Protein AF-A0A1X6NIS4-F1 (afdb_monomer)

Solvent-accessible surface area (backbone atoms only — not comparable to full-atom values): 14057 Å² total; per-residue (Å²): 137,87,88,89,80,83,95,81,82,90,72,89,71,76,87,76,77,76,83,89,78,85,85,88,77,82,76,45,87,85,40,44,58,63,51,47,65,69,75,52,63,37,86,81,45,101,53,32,68,59,46,51,51,47,64,49,39,43,56,6,55,68,43,28,63,59,52,26,44,54,54,31,59,72,38,47,90,74,34,86,60,59,64,76,65,35,20,59,36,26,44,66,33,37,28,56,26,30,24,39,45,33,36,18,63,50,60,39,10,49,57,39,16,62,58,33,48,79,78,35,91,46,69,68,59,10,46,40,55,3,16,38,56,16,14,46,52,27,26,58,71,26,49,61,30,43,53,47,15,52,45,28,43,64,42,68,89,56,52,71,67,60,46,49,51,50,47,28,62,71,30,35,58,78,85,77,51,66,83,88,48,58,72,69,60,33,53,51,50,41,47,51,43,22,74,73,57,35,67,62,46,68,62,52,17,53,54,39,17,51,50,29,32,51,53,53,49,49,54,52,50,53,52,51,56,48,54,50,50,52,52,51,53,53,48,54,52,51,55,52,50,54,51,52,58,69,72,61,65,78,80,90,70,136

Nearest PDB structures (foldseek):
  8b6h-assembly1_Dv  TM=4.924E-01  e=2.452E-03  Tetrahymena thermophila SB210
  8gym-assembly1_m2  TM=4.885E-01  e=4.688E-03  Tetrahymena thermophila SB210
  4c9g-assembly1_A  TM=4.571E-01  e=7.213E-01  Saccharomyces cerevisiae
  8djk-assembly1_A  TM=2.227E-01  e=8.302E+00  Cricetulus griseus

pLDDT: mean 80.2, std 18.99, range [23.72, 96.5]

Mean predicted aligned error: 11.11 Å

Structure (mmCIF, N/CA/C/O backbone):
data_AF-A0A1X6NIS4-F1
#
_entry.id   AF-A0A1X6NIS4-F1
#
loop_
_atom_site.group_PDB
_atom_site.id
_atom_site.type_symbol
_atom_site.label_atom_id
_atom_site.label_alt_id
_atom_site.label_comp_id
_atom_site.label_asym_id
_atom_site.label_entity_id
_atom_site.label_seq_id
_atom_site.pdbx_PDB_ins_code
_atom_site.Cartn_x
_atom_site.Cartn_y
_atom_site.Cartn_z
_atom_site.occupancy
_atom_site.B_iso_or_equiv
_atom_site.auth_seq_id
_atom_site.auth_comp_id
_atom_site.auth_asym_id
_atom_site.auth_atom_id
_atom_site.pdbx_PDB_model_num
ATOM 1 N N . MET A 1 1 ? -6.623 -47.028 -15.204 1.00 34.31 1 MET A N 1
ATOM 2 C CA . MET A 1 1 ? -5.451 -47.119 -14.308 1.00 34.31 1 MET A CA 1
ATOM 3 C C . MET A 1 1 ? -4.279 -46.431 -14.983 1.00 34.31 1 MET A C 1
ATOM 5 O O . MET A 1 1 ? -4.103 -46.629 -16.174 1.00 34.31 1 MET A O 1
ATOM 9 N N . SER A 1 2 ? -3.531 -45.651 -14.199 1.00 29.53 2 SER A N 1
ATOM 10 C CA . SER A 1 2 ? -2.206 -45.086 -14.501 1.00 29.53 2 SER A CA 1
ATOM 11 C C . SER A 1 2 ? -2.126 -43.901 -15.471 1.00 29.53 2 SER A C 1
ATOM 13 O O . SER A 1 2 ? -1.944 -44.067 -16.668 1.00 29.53 2 SER A O 1
ATOM 15 N N . CYS A 1 3 ? -2.125 -42.691 -14.903 1.00 23.72 3 CYS A N 1
ATOM 16 C CA . CYS A 1 3 ? -1.166 -41.655 -15.298 1.00 23.72 3 CYS A CA 1
ATOM 17 C C . CYS A 1 3 ? -0.893 -40.741 -14.088 1.00 23.72 3 CYS A C 1
ATOM 19 O O . CYS A 1 3 ? -1.469 -39.670 -13.930 1.00 23.72 3 CYS A O 1
ATOM 21 N N . LEU A 1 4 ? -0.070 -41.251 -13.169 1.00 29.77 4 LEU A N 1
ATOM 22 C CA . LEU A 1 4 ? 0.614 -40.482 -12.133 1.00 29.77 4 LEU A CA 1
ATOM 23 C C . LEU A 1 4 ? 1.995 -40.154 -12.700 1.00 29.77 4 LEU A C 1
ATOM 25 O O . LEU A 1 4 ? 2.840 -41.041 -12.786 1.00 29.77 4 LEU A O 1
ATOM 29 N N . ALA A 1 5 ? 2.218 -38.903 -13.098 1.00 27.56 5 ALA A N 1
ATOM 30 C CA . ALA A 1 5 ? 3.559 -38.393 -13.342 1.00 27.56 5 ALA A CA 1
ATOM 31 C C . ALA A 1 5 ? 3.630 -36.883 -13.076 1.00 27.56 5 ALA A C 1
ATOM 33 O O . ALA A 1 5 ? 3.057 -36.072 -13.794 1.00 27.56 5 ALA A O 1
ATOM 34 N N . SER A 1 6 ? 4.418 -36.560 -12.050 1.00 26.30 6 SER A N 1
ATOM 35 C CA . SER A 1 6 ? 5.250 -35.360 -11.936 1.00 26.30 6 SER A CA 1
ATOM 36 C C . SER A 1 6 ? 4.574 -34.011 -11.653 1.00 26.30 6 SER A C 1
ATOM 38 O O . SER A 1 6 ? 4.590 -33.085 -12.458 1.00 26.30 6 SER A O 1
ATOM 40 N N . VAL A 1 7 ? 4.090 -33.857 -10.418 1.00 29.98 7 VAL A N 1
ATOM 41 C CA . VAL A 1 7 ? 4.057 -32.554 -9.734 1.00 29.98 7 VAL A CA 1
ATOM 42 C C . VAL A 1 7 ? 5.361 -32.437 -8.947 1.00 29.98 7 VAL A C 1
ATOM 44 O O . VAL A 1 7 ? 5.457 -32.878 -7.805 1.00 29.98 7 VAL A O 1
ATOM 47 N N . SER A 1 8 ? 6.412 -31.922 -9.574 1.00 27.47 8 SER A N 1
ATOM 48 C CA . SER A 1 8 ? 7.665 -31.588 -8.892 1.00 27.47 8 SER A CA 1
ATOM 49 C C . SER A 1 8 ? 8.372 -30.471 -9.647 1.00 27.47 8 SER A C 1
ATOM 51 O O . SER A 1 8 ? 8.940 -30.703 -10.706 1.00 27.47 8 SER A O 1
ATOM 53 N N . SER A 1 9 ? 8.277 -29.264 -9.079 1.00 27.17 9 SER A N 1
ATOM 54 C CA . SER A 1 9 ? 9.130 -28.072 -9.256 1.00 27.17 9 SER A CA 1
ATOM 55 C C . S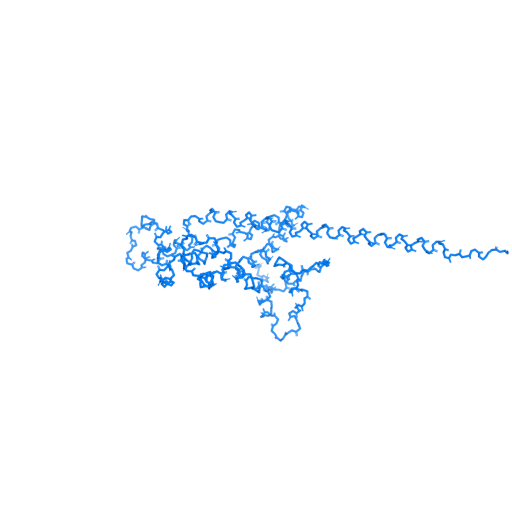ER A 1 9 ? 8.282 -26.800 -9.394 1.00 27.17 9 SER A C 1
ATOM 57 O O . SER A 1 9 ? 8.143 -26.207 -10.458 1.00 27.17 9 SER A O 1
ATOM 59 N N . LEU A 1 10 ? 7.678 -26.384 -8.278 1.00 30.06 10 LEU A N 1
ATOM 60 C CA . LEU A 1 10 ? 7.177 -25.023 -8.067 1.00 30.06 10 LEU A CA 1
ATOM 61 C C . LEU A 1 10 ? 8.205 -24.307 -7.183 1.00 30.06 10 LEU A C 1
ATOM 63 O O . LEU A 1 10 ? 8.001 -24.122 -5.987 1.00 30.06 10 LEU A O 1
ATOM 67 N N . ALA A 1 11 ? 9.355 -23.971 -7.768 1.00 27.97 11 ALA A N 1
ATOM 68 C CA . ALA A 1 11 ? 10.305 -23.040 -7.169 1.00 27.97 11 ALA A CA 1
ATOM 69 C C . ALA A 1 11 ? 9.981 -21.614 -7.664 1.00 27.97 11 ALA A C 1
ATOM 71 O O . ALA A 1 11 ? 9.827 -21.412 -8.872 1.00 27.97 11 ALA A O 1
ATOM 72 N N . PRO A 1 12 ? 9.871 -20.606 -6.781 1.00 32.97 12 PRO A N 1
ATOM 73 C CA . PRO A 1 12 ? 9.566 -19.229 -7.156 1.00 32.97 12 PRO A CA 1
ATOM 74 C C . PRO A 1 12 ? 10.845 -18.485 -7.574 1.00 32.97 12 PRO A C 1
ATOM 76 O O . PRO A 1 12 ? 11.197 -17.466 -6.997 1.00 32.97 12 PRO A O 1
ATOM 79 N N . THR A 1 13 ? 11.579 -18.988 -8.564 1.00 30.03 13 THR A N 1
ATOM 80 C CA . THR A 1 13 ? 12.835 -18.365 -9.032 1.00 30.03 13 THR A CA 1
ATOM 81 C C . THR A 1 13 ? 12.640 -17.420 -10.220 1.00 30.03 13 THR A C 1
ATOM 83 O O . THR A 1 13 ? 13.498 -16.586 -10.489 1.00 30.03 13 THR A O 1
ATOM 86 N N . HIS A 1 14 ? 11.480 -17.450 -10.884 1.00 31.75 14 HIS A N 1
ATOM 87 C CA . HIS A 1 14 ? 11.196 -16.588 -12.042 1.00 31.75 14 HIS A CA 1
ATOM 88 C C . HIS A 1 14 ? 10.510 -15.250 -11.715 1.00 31.75 14 HIS A C 1
ATOM 90 O O . HIS A 1 14 ? 10.341 -14.428 -12.608 1.00 31.75 14 HIS A O 1
ATOM 96 N N . PHE A 1 15 ? 10.153 -14.984 -10.453 1.00 36.34 15 PHE A N 1
ATOM 97 C CA . PHE A 1 15 ? 9.480 -13.736 -10.048 1.00 36.34 15 PHE A CA 1
ATOM 98 C C . PHE A 1 15 ? 10.413 -12.504 -10.047 1.00 36.34 15 PHE A C 1
ATOM 100 O O . PHE A 1 15 ? 9.962 -11.380 -9.863 1.00 36.34 15 PHE A O 1
ATOM 107 N N . LEU A 1 16 ? 11.726 -12.699 -10.212 1.00 38.94 16 LEU A N 1
ATOM 108 C CA . LEU A 1 16 ? 12.735 -11.719 -9.795 1.00 38.94 16 LEU A CA 1
ATOM 109 C C . LEU A 1 16 ? 13.760 -11.342 -10.872 1.00 38.94 16 LEU A C 1
ATOM 111 O O . LEU A 1 16 ? 14.708 -10.613 -10.585 1.00 38.94 16 LEU A O 1
ATOM 115 N N . SER A 1 17 ? 13.567 -11.811 -12.102 1.00 31.84 17 SER A N 1
ATOM 116 C CA . SER A 1 17 ? 14.410 -11.484 -13.251 1.00 31.84 17 SER A CA 1
ATOM 117 C C . SER A 1 17 ? 13.610 -10.596 -14.202 1.00 31.84 17 SER A C 1
ATOM 119 O O . SER A 1 17 ? 12.885 -11.104 -15.061 1.00 31.84 17 SER A O 1
ATOM 121 N N . ARG A 1 18 ? 13.734 -9.269 -14.069 1.00 42.06 18 ARG A N 1
ATOM 122 C CA . ARG A 1 18 ? 13.245 -8.341 -15.094 1.00 42.06 18 ARG A CA 1
ATOM 123 C C . ARG A 1 18 ? 14.282 -7.282 -15.453 1.00 42.06 18 ARG A C 1
ATOM 125 O O . ARG A 1 18 ? 14.983 -6.737 -14.610 1.00 42.06 18 ARG A O 1
ATOM 132 N N . THR A 1 19 ? 14.336 -7.066 -16.758 1.00 35.66 19 THR A N 1
ATOM 133 C CA . THR A 1 19 ? 15.207 -6.217 -17.569 1.00 35.66 19 THR A CA 1
ATOM 134 C C . THR A 1 19 ? 15.338 -4.779 -17.070 1.00 35.66 19 THR A C 1
ATOM 136 O O . THR A 1 19 ? 14.343 -4.116 -16.774 1.00 35.66 19 THR A O 1
ATOM 139 N N . SER A 1 20 ? 16.577 -4.295 -17.079 1.00 34.09 20 SER A N 1
ATOM 140 C CA . SER A 1 20 ? 17.013 -2.920 -16.836 1.00 34.09 20 SER A CA 1
ATOM 141 C C . SER A 1 20 ? 16.283 -1.899 -17.727 1.00 34.09 20 SER A C 1
ATOM 143 O O . SER A 1 20 ? 16.299 -2.009 -18.952 1.00 34.09 20 SER A O 1
ATOM 145 N N . ARG A 1 21 ? 15.656 -0.880 -17.114 1.00 42.12 21 ARG A N 1
ATOM 146 C CA . ARG A 1 21 ? 15.155 0.332 -17.800 1.00 42.12 21 ARG A CA 1
ATOM 147 C C . ARG A 1 21 ? 16.237 1.435 -17.773 1.00 42.12 21 ARG A C 1
ATOM 149 O O . ARG A 1 21 ? 16.901 1.553 -16.741 1.00 42.12 21 ARG A O 1
ATOM 156 N N . PRO A 1 22 ? 16.435 2.245 -18.836 1.00 33.62 22 PRO A N 1
ATOM 157 C CA . PRO A 1 22 ? 17.455 3.303 -18.841 1.00 33.62 22 PRO A CA 1
ATOM 158 C C . PRO A 1 22 ? 17.076 4.543 -18.004 1.00 33.62 22 PRO A C 1
ATOM 160 O O . PRO A 1 22 ? 15.903 4.785 -17.732 1.00 33.62 22 PRO A O 1
ATOM 163 N N . ALA A 1 23 ? 18.114 5.285 -17.587 1.00 44.94 23 ALA A N 1
ATOM 164 C CA . ALA A 1 23 ? 18.148 6.462 -16.695 1.00 44.94 23 ALA A CA 1
ATOM 165 C C . ALA A 1 23 ? 17.495 7.727 -17.324 1.00 44.94 23 ALA A C 1
ATOM 167 O O . ALA A 1 23 ? 17.169 7.691 -18.497 1.00 44.94 23 ALA A O 1
ATOM 168 N N . SER A 1 24 ? 17.252 8.882 -16.684 1.00 42.44 24 SER A N 1
ATOM 169 C CA . SER A 1 24 ? 17.976 9.602 -15.622 1.00 42.44 24 SER A CA 1
ATOM 170 C C . SER A 1 24 ? 17.163 10.821 -15.131 1.00 42.44 24 SER A C 1
ATOM 172 O O . SER A 1 24 ? 16.940 11.736 -15.912 1.00 42.44 24 SER A O 1
ATOM 174 N N . HIS A 1 25 ? 16.783 10.898 -13.848 1.00 34.19 25 HIS A N 1
ATOM 175 C CA . HIS A 1 25 ? 16.325 12.139 -13.188 1.00 34.19 25 HIS A CA 1
ATOM 176 C C . HIS A 1 25 ? 16.467 12.043 -11.654 1.00 34.19 25 HIS A C 1
ATOM 178 O O . HIS A 1 25 ? 16.537 10.928 -11.129 1.00 34.19 25 HIS A O 1
ATOM 184 N N . PRO A 1 26 ? 16.544 13.183 -10.929 1.00 32.34 26 PRO A N 1
ATOM 185 C CA . PRO A 1 26 ? 16.686 13.199 -9.473 1.00 32.34 26 PRO A CA 1
ATOM 186 C C . PRO A 1 26 ? 15.523 12.453 -8.800 1.00 32.34 26 PRO A C 1
ATOM 188 O O . PRO A 1 26 ? 14.406 12.465 -9.326 1.00 32.34 26 PRO A O 1
ATOM 191 N N . PRO A 1 27 ? 15.759 11.799 -7.649 1.00 36.53 27 PRO A N 1
ATOM 192 C CA . PRO A 1 27 ? 14.771 10.936 -7.022 1.00 36.53 27 PRO A CA 1
ATOM 193 C C . PRO A 1 27 ? 13.584 11.770 -6.538 1.00 36.53 27 PRO A C 1
ATOM 195 O O . PRO A 1 27 ? 13.605 12.368 -5.465 1.00 36.53 27 PRO A O 1
ATOM 198 N N . THR A 1 28 ? 12.510 11.791 -7.320 1.00 39.88 28 THR A N 1
ATOM 199 C CA . THR A 1 28 ? 11.184 12.018 -6.751 1.00 39.88 28 THR A CA 1
ATOM 200 C C . THR A 1 28 ? 10.848 10.821 -5.859 1.00 39.88 28 THR A C 1
ATOM 202 O O . THR A 1 28 ? 11.359 9.718 -6.063 1.00 39.88 28 THR A O 1
ATOM 205 N N . LEU A 1 29 ? 9.959 10.998 -4.881 1.00 49.00 29 LEU A N 1
ATOM 206 C CA . LEU A 1 29 ? 9.423 9.885 -4.083 1.00 49.00 29 LEU A CA 1
ATOM 207 C C . LEU A 1 29 ? 8.849 8.746 -4.961 1.00 49.00 29 LEU A C 1
ATOM 209 O O . LEU A 1 29 ? 8.887 7.588 -4.554 1.00 49.00 29 LEU A O 1
ATOM 213 N N . LEU A 1 30 ? 8.413 9.055 -6.193 1.00 51.25 30 LEU A N 1
ATOM 214 C CA . LEU A 1 30 ? 8.009 8.086 -7.222 1.00 51.25 30 LEU A CA 1
ATOM 215 C C . LEU A 1 30 ? 9.183 7.296 -7.846 1.00 51.25 30 LEU A C 1
ATOM 217 O O . LEU A 1 30 ? 8.998 6.154 -8.248 1.00 51.25 30 LEU A O 1
ATOM 221 N N . GLY A 1 31 ? 10.389 7.867 -7.923 1.00 57.47 31 GLY A N 1
ATOM 222 C CA . GLY A 1 31 ? 11.593 7.223 -8.471 1.00 57.47 31 GLY A CA 1
ATOM 223 C C . GLY A 1 31 ? 12.393 6.405 -7.452 1.00 57.47 31 GLY A C 1
ATOM 224 O O . GLY A 1 31 ? 13.368 5.747 -7.810 1.00 57.47 31 GLY A O 1
ATOM 225 N N . LEU A 1 32 ? 11.985 6.419 -6.181 1.00 65.25 32 LEU A N 1
ATOM 226 C CA . LEU A 1 32 ? 12.698 5.764 -5.086 1.00 65.25 32 LEU A CA 1
ATOM 227 C C . LEU A 1 32 ? 12.858 4.253 -5.305 1.00 65.25 32 LEU A C 1
ATOM 229 O O . LEU A 1 32 ? 13.908 3.697 -4.997 1.00 65.25 32 LEU A O 1
ATOM 233 N N . ARG A 1 33 ? 11.853 3.588 -5.889 1.00 67.56 33 ARG A N 1
ATOM 234 C CA . ARG A 1 33 ? 11.951 2.162 -6.229 1.00 67.56 33 ARG A CA 1
ATOM 235 C C . ARG A 1 33 ? 12.990 1.903 -7.320 1.00 67.56 33 ARG A C 1
ATOM 237 O O . ARG A 1 33 ? 13.776 0.977 -7.183 1.00 67.56 33 ARG A O 1
ATOM 244 N N . VAL A 1 34 ? 13.025 2.743 -8.353 1.00 66.12 34 VAL A N 1
ATOM 245 C CA . VAL A 1 34 ? 13.985 2.627 -9.463 1.00 66.12 34 VAL A CA 1
ATOM 246 C C . VAL A 1 34 ? 15.417 2.804 -8.960 1.00 66.12 34 VAL A C 1
ATOM 248 O O . VAL A 1 34 ? 16.310 2.071 -9.372 1.00 66.12 34 VAL A O 1
ATOM 251 N N . VAL A 1 35 ? 15.632 3.737 -8.029 1.00 71.88 35 VAL A N 1
ATOM 252 C CA . VAL A 1 35 ? 16.936 3.925 -7.380 1.00 71.88 35 VAL A CA 1
ATOM 253 C C . VAL A 1 35 ? 17.305 2.714 -6.523 1.00 71.88 35 VAL A C 1
ATOM 255 O O . VAL A 1 35 ? 18.416 2.209 -6.642 1.00 71.88 35 VAL A O 1
ATOM 258 N N . LEU A 1 36 ? 16.379 2.206 -5.702 1.00 75.12 36 LEU A N 1
ATOM 259 C CA . LEU A 1 36 ? 16.635 1.024 -4.872 1.00 75.12 36 LEU A CA 1
ATOM 260 C C . LEU A 1 36 ? 16.945 -0.222 -5.713 1.00 75.12 36 LEU A C 1
ATOM 262 O O . LEU A 1 36 ? 17.862 -0.955 -5.368 1.00 75.12 36 LEU A O 1
ATOM 266 N N . ASP A 1 37 ? 16.236 -0.438 -6.821 1.00 70.19 37 ASP A N 1
ATOM 267 C CA . ASP A 1 37 ? 16.466 -1.584 -7.713 1.00 70.19 37 ASP A CA 1
ATOM 268 C C . ASP A 1 37 ? 17.784 -1.492 -8.485 1.00 70.19 37 ASP A C 1
ATOM 270 O O . ASP A 1 37 ? 18.352 -2.514 -8.869 1.00 70.19 37 ASP A O 1
ATOM 274 N N . ARG A 1 38 ? 18.278 -0.273 -8.708 1.00 71.88 38 ARG A N 1
ATOM 275 C CA . ARG A 1 38 ? 19.564 -0.036 -9.360 1.00 71.88 38 ARG A CA 1
ATOM 276 C C . ARG A 1 38 ? 20.735 -0.247 -8.407 1.00 71.88 38 ARG A C 1
ATOM 278 O O . ARG A 1 38 ? 21.705 -0.889 -8.786 1.00 71.88 38 ARG A O 1
ATOM 285 N N . GLU A 1 39 ? 20.658 0.338 -7.217 1.00 82.81 39 GLU A N 1
ATOM 286 C CA . GLU A 1 39 ? 21.799 0.431 -6.299 1.00 82.81 39 GLU A CA 1
ATOM 287 C C . GLU A 1 39 ? 21.889 -0.768 -5.344 1.00 82.81 39 GLU A C 1
ATOM 289 O O . GLU A 1 39 ? 22.955 -1.059 -4.806 1.00 82.81 39 GLU A O 1
ATOM 294 N N . VAL A 1 40 ? 20.781 -1.481 -5.111 1.00 81.81 40 VAL A N 1
ATOM 295 C CA . VAL A 1 40 ? 20.753 -2.641 -4.216 1.00 81.81 40 VAL A CA 1
ATOM 296 C C . VAL A 1 40 ? 20.685 -3.917 -5.040 1.00 81.81 40 VAL A C 1
ATOM 298 O O . VAL A 1 40 ? 19.650 -4.243 -5.613 1.00 81.81 40 VAL A O 1
ATOM 301 N N . HIS A 1 41 ? 21.774 -4.684 -5.042 1.00 84.75 41 HIS A N 1
ATOM 302 C CA . HIS A 1 41 ? 21.841 -6.007 -5.661 1.00 84.75 41 HIS A CA 1
ATOM 303 C C . HIS A 1 41 ? 21.683 -7.096 -4.591 1.00 84.75 41 HIS A C 1
ATOM 305 O O . HIS A 1 41 ? 22.655 -7.418 -3.906 1.00 84.75 41 HIS A O 1
ATOM 311 N N . PRO A 1 42 ? 20.486 -7.696 -4.417 1.00 84.38 42 PRO A N 1
ATOM 312 C CA . PRO A 1 42 ? 20.228 -8.599 -3.296 1.00 84.38 42 PRO A CA 1
ATOM 313 C C . PRO A 1 42 ? 21.143 -9.825 -3.278 1.00 84.38 42 PRO A C 1
ATOM 315 O O . PRO A 1 42 ? 21.513 -10.288 -2.204 1.00 84.38 42 PRO A O 1
ATOM 318 N N . GLU A 1 43 ? 21.554 -10.298 -4.457 1.00 87.06 43 GLU A N 1
ATOM 319 C CA . GLU A 1 43 ? 22.426 -11.467 -4.640 1.00 87.06 43 GLU A CA 1
ATOM 320 C C . GLU A 1 43 ? 23.833 -11.295 -4.056 1.00 87.06 43 GLU A C 1
ATOM 322 O O . GLU A 1 43 ? 24.545 -12.273 -3.858 1.00 87.06 43 GLU A O 1
ATOM 327 N N . GLN A 1 44 ? 24.246 -10.062 -3.756 1.00 89.81 44 GLN A N 1
ATOM 328 C CA . GLN A 1 44 ? 25.557 -9.781 -3.167 1.00 89.81 44 GLN A CA 1
ATOM 329 C C . GLN A 1 44 ? 25.562 -9.915 -1.635 1.00 89.81 44 GLN A C 1
ATOM 331 O O . GLN A 1 44 ? 26.615 -9.805 -1.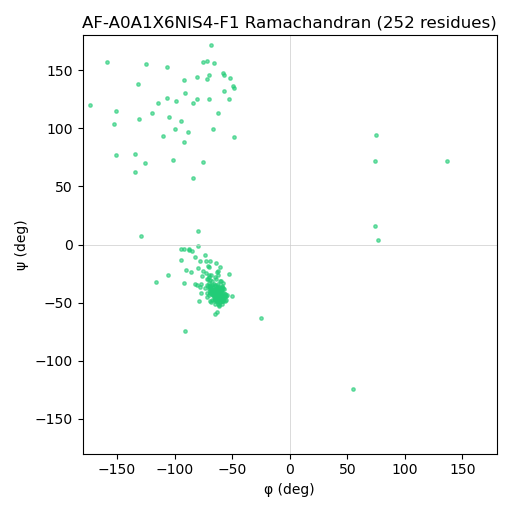008 1.00 89.81 44 GLN A O 1
ATOM 336 N N . TYR A 1 45 ? 24.404 -10.151 -1.010 1.00 89.88 45 TYR A N 1
ATOM 337 C CA . TYR A 1 45 ? 24.261 -10.227 0.443 1.00 89.88 45 TYR A CA 1
ATOM 338 C C . TYR A 1 45 ? 24.057 -11.666 0.924 1.00 89.88 45 TYR A C 1
ATOM 340 O O . TYR A 1 45 ? 23.435 -12.483 0.256 1.00 89.88 45 TYR A O 1
ATOM 348 N N . ALA A 1 46 ? 24.469 -11.952 2.164 1.00 90.88 46 ALA A N 1
ATOM 349 C CA . ALA A 1 46 ? 24.316 -13.274 2.787 1.00 90.88 46 ALA A CA 1
ATOM 350 C C . ALA A 1 46 ? 22.853 -13.750 2.932 1.00 90.88 46 ALA A C 1
ATOM 352 O O . ALA A 1 46 ? 22.602 -14.934 3.137 1.00 90.88 46 ALA A O 1
ATOM 353 N N . ARG A 1 47 ? 21.882 -12.829 2.879 1.00 91.25 47 ARG A N 1
ATOM 354 C CA . ARG A 1 47 ? 20.440 -13.120 2.949 1.00 91.25 47 ARG A CA 1
ATOM 355 C C . ARG A 1 47 ? 19.689 -12.330 1.868 1.00 91.25 47 ARG A C 1
ATOM 357 O O . ARG A 1 47 ? 19.078 -11.308 2.198 1.00 91.25 47 ARG A O 1
ATOM 364 N N . PRO A 1 48 ? 19.723 -12.776 0.599 1.00 88.50 48 PRO A N 1
ATOM 365 C CA . PRO A 1 48 ? 19.145 -12.039 -0.528 1.00 88.50 48 PRO A CA 1
ATOM 366 C C . PRO A 1 48 ? 17.640 -11.799 -0.358 1.00 88.50 48 PRO A C 1
ATOM 368 O O . PRO A 1 48 ? 17.157 -10.692 -0.597 1.00 88.50 48 PRO A O 1
ATOM 371 N N . ASP A 1 49 ? 16.898 -12.784 0.153 1.00 88.56 49 ASP A N 1
ATOM 372 C CA . ASP A 1 49 ? 15.446 -12.677 0.360 1.00 88.56 49 ASP A CA 1
ATOM 373 C C . ASP A 1 49 ? 15.063 -11.575 1.350 1.00 88.56 49 ASP A C 1
ATOM 375 O O . ASP A 1 49 ? 14.090 -10.847 1.150 1.00 88.56 49 ASP A O 1
ATOM 379 N N . PHE A 1 50 ? 15.860 -11.400 2.405 1.00 89.19 50 PHE A N 1
ATOM 380 C CA . PHE A 1 50 ? 15.625 -10.346 3.385 1.00 89.19 50 PHE A CA 1
ATOM 381 C C . PHE A 1 50 ? 15.851 -8.958 2.774 1.00 89.19 50 PHE A C 1
ATOM 383 O O . PHE A 1 50 ? 15.066 -8.042 3.009 1.00 89.19 50 PHE A O 1
ATOM 390 N N . VAL A 1 51 ? 16.876 -8.807 1.930 1.00 87.25 51 VAL A N 1
ATOM 391 C CA . VAL A 1 51 ? 17.142 -7.555 1.204 1.00 87.25 51 VAL A CA 1
ATOM 392 C C . VAL A 1 51 ? 16.025 -7.255 0.198 1.00 87.25 51 VAL A C 1
ATOM 394 O O . VAL A 1 51 ? 15.561 -6.117 0.105 1.00 87.25 51 VAL A O 1
ATOM 397 N N . ARG A 1 52 ? 15.510 -8.273 -0.503 1.00 84.31 52 ARG A N 1
ATOM 398 C CA . ARG A 1 52 ? 14.339 -8.146 -1.392 1.00 84.31 52 ARG A CA 1
ATOM 399 C C . ARG A 1 52 ? 13.089 -7.711 -0.626 1.00 84.31 52 ARG A C 1
ATOM 401 O O . ARG A 1 52 ? 12.365 -6.826 -1.076 1.00 84.31 52 ARG A O 1
ATOM 408 N N . PHE A 1 53 ? 12.860 -8.274 0.558 1.00 87.50 53 PHE A N 1
ATOM 409 C CA . PHE A 1 53 ? 11.770 -7.846 1.430 1.00 87.50 53 PHE A CA 1
ATOM 410 C C . PHE A 1 53 ? 11.928 -6.383 1.872 1.00 87.50 53 PHE A C 1
ATOM 412 O O . PHE A 1 53 ? 10.988 -5.599 1.750 1.00 87.50 53 PHE A O 1
ATOM 419 N N . LEU A 1 54 ? 13.121 -5.984 2.325 1.00 89.69 54 LEU A N 1
ATOM 420 C CA . LEU A 1 54 ? 13.387 -4.609 2.752 1.00 89.69 54 LEU A CA 1
ATOM 421 C C . LEU A 1 54 ? 13.211 -3.599 1.612 1.00 89.69 54 LEU A C 1
ATOM 423 O O . LEU A 1 54 ? 12.543 -2.586 1.796 1.00 89.69 54 LEU A O 1
ATOM 427 N N . THR A 1 55 ? 13.749 -3.883 0.426 1.00 85.75 55 THR A N 1
ATOM 428 C CA . THR A 1 55 ? 13.602 -3.012 -0.756 1.00 85.75 55 THR A CA 1
ATOM 429 C C . THR A 1 55 ? 12.154 -2.910 -1.238 1.00 85.75 55 THR A C 1
ATOM 431 O O . THR A 1 55 ? 11.771 -1.895 -1.819 1.00 85.75 55 THR A O 1
ATOM 434 N N . MET A 1 56 ? 11.334 -3.936 -0.996 1.00 85.69 56 MET A N 1
ATOM 435 C CA . MET A 1 56 ? 9.901 -3.924 -1.293 1.00 85.69 56 MET A CA 1
ATOM 436 C C . MET A 1 56 ? 9.116 -3.022 -0.328 1.00 85.69 56 MET A C 1
ATOM 438 O O . MET A 1 56 ? 8.249 -2.273 -0.773 1.00 85.69 56 MET A O 1
ATOM 442 N N . VAL A 1 57 ? 9.420 -3.043 0.974 1.00 90.25 57 VAL A N 1
ATOM 443 C CA . VAL A 1 57 ? 8.699 -2.221 1.970 1.00 90.25 57 VAL A CA 1
ATOM 444 C C . VAL A 1 57 ? 9.250 -0.797 2.104 1.00 90.25 57 VAL A C 1
ATOM 446 O O . VAL A 1 57 ? 8.520 0.105 2.523 1.00 90.25 57 VAL A O 1
ATOM 449 N N . ALA A 1 58 ? 10.516 -0.573 1.739 1.00 89.69 58 ALA A N 1
ATOM 450 C CA . ALA A 1 58 ? 11.224 0.692 1.930 1.00 89.69 58 ALA A CA 1
ATOM 451 C C . ALA A 1 58 ? 10.513 1.919 1.329 1.00 89.69 58 ALA A C 1
ATOM 453 O O . ALA A 1 58 ? 10.422 2.922 2.042 1.00 89.69 58 ALA A O 1
ATOM 454 N N . PRO A 1 59 ? 9.949 1.878 0.102 1.00 86.56 59 PRO A N 1
ATOM 455 C CA . PRO A 1 59 ? 9.213 3.020 -0.434 1.00 86.56 59 PRO A CA 1
ATOM 456 C C . PRO A 1 59 ? 8.065 3.470 0.476 1.00 86.56 59 PRO A C 1
ATOM 458 O O . PRO A 1 59 ? 7.946 4.656 0.775 1.00 86.56 59 PRO A O 1
ATOM 461 N N . GLY A 1 60 ? 7.271 2.528 0.996 1.00 89.19 60 GLY A N 1
ATOM 462 C CA . GLY A 1 60 ? 6.168 2.837 1.908 1.00 89.19 60 GLY A CA 1
ATOM 463 C C . GLY A 1 60 ? 6.646 3.389 3.253 1.00 89.19 60 GLY A C 1
ATOM 464 O O . GLY A 1 60 ? 6.095 4.363 3.767 1.00 89.19 60 GLY A O 1
ATOM 465 N N . VAL A 1 61 ? 7.722 2.825 3.809 1.00 92.25 61 VAL A N 1
ATOM 466 C CA . VAL A 1 61 ? 8.322 3.326 5.057 1.00 92.25 61 VAL A CA 1
ATOM 467 C C . VAL A 1 61 ? 8.803 4.770 4.894 1.00 92.25 61 VAL A C 1
ATOM 469 O O . VAL A 1 61 ? 8.500 5.612 5.738 1.00 92.25 61 VAL A O 1
ATOM 472 N N . LEU A 1 62 ? 9.488 5.082 3.792 1.00 90.75 62 LEU A N 1
ATOM 473 C CA . LEU A 1 62 ? 10.027 6.418 3.520 1.00 90.75 62 LEU A CA 1
ATOM 474 C C . LEU A 1 62 ? 8.939 7.452 3.193 1.00 90.75 62 LEU A C 1
ATOM 476 O O . LEU A 1 62 ? 9.086 8.624 3.531 1.00 90.75 62 LEU A O 1
ATOM 480 N N . MET A 1 63 ? 7.820 7.027 2.605 1.00 89.81 63 MET A N 1
ATOM 481 C CA . MET A 1 63 ? 6.661 7.889 2.338 1.00 89.81 63 MET A CA 1
ATOM 482 C C . MET A 1 63 ? 5.833 8.190 3.597 1.00 89.81 63 MET A C 1
ATOM 484 O O . MET A 1 63 ? 5.147 9.214 3.665 1.00 89.81 63 MET A O 1
ATOM 488 N N . THR A 1 64 ? 5.924 7.347 4.631 1.00 94.00 64 THR A N 1
ATOM 489 C CA . THR A 1 64 ? 5.086 7.444 5.838 1.00 94.00 64 THR A CA 1
ATOM 490 C C . THR A 1 64 ? 5.176 8.792 6.567 1.00 94.00 64 THR A C 1
ATOM 492 O O . THR A 1 64 ? 4.119 9.320 6.932 1.00 94.00 64 THR A O 1
ATOM 495 N N . PRO A 1 65 ? 6.358 9.402 6.788 1.00 93.06 65 PRO A N 1
ATOM 496 C CA . PRO A 1 65 ? 6.452 10.713 7.431 1.00 93.06 65 PRO A CA 1
ATOM 497 C C . PRO A 1 65 ? 5.829 11.830 6.588 1.00 93.06 65 PRO A C 1
ATOM 499 O O . PRO A 1 65 ? 5.108 12.670 7.124 1.00 93.06 65 PRO A O 1
ATOM 502 N N . VAL A 1 66 ? 6.046 11.806 5.270 1.00 91.62 66 VAL A N 1
ATOM 503 C CA . VAL A 1 66 ? 5.487 12.795 4.333 1.00 91.62 66 VAL A CA 1
ATOM 504 C C . VAL A 1 66 ? 3.965 12.725 4.363 1.00 91.62 66 VAL A C 1
ATOM 506 O O . VAL A 1 66 ? 3.287 13.716 4.629 1.00 91.62 66 VAL A O 1
ATOM 509 N N . SER A 1 67 ? 3.433 11.519 4.201 1.00 90.81 67 SER A N 1
ATOM 510 C CA . SER A 1 67 ? 2.004 11.242 4.278 1.00 90.81 67 SER A CA 1
ATOM 511 C C . SER A 1 67 ? 1.399 11.631 5.631 1.00 90.81 67 SER A C 1
ATOM 513 O O . SER A 1 67 ? 0.316 12.210 5.701 1.00 90.81 67 SER A O 1
ATOM 515 N N . SER A 1 68 ? 2.129 11.395 6.723 1.00 92.06 68 SER A N 1
ATOM 516 C CA . SER A 1 68 ? 1.715 11.777 8.076 1.00 92.06 68 SER A CA 1
ATOM 517 C C . SER A 1 68 ? 1.567 13.285 8.256 1.00 92.06 68 SER A C 1
ATOM 519 O O . SER A 1 68 ? 0.617 13.732 8.898 1.00 92.06 68 SER A O 1
ATOM 521 N N . ILE A 1 69 ? 2.489 14.071 7.697 1.00 93.69 69 ILE A N 1
ATOM 522 C CA . ILE A 1 69 ? 2.421 15.535 7.742 1.00 93.69 69 ILE A CA 1
ATOM 523 C C . ILE A 1 69 ? 1.238 16.029 6.908 1.00 93.69 69 ILE A C 1
ATOM 525 O O . ILE A 1 69 ? 0.439 16.818 7.407 1.00 93.69 69 ILE A O 1
ATOM 529 N N . LEU A 1 70 ? 1.078 15.524 5.681 1.00 92.00 70 LEU A N 1
ATOM 530 C CA . LEU A 1 70 ? -0.016 15.924 4.790 1.00 92.00 70 LEU A CA 1
ATOM 531 C C . LEU A 1 70 ? -1.394 15.626 5.397 1.00 92.00 70 LEU A C 1
ATOM 533 O O . LEU A 1 70 ? -2.279 16.481 5.389 1.00 92.00 70 LEU A O 1
ATOM 537 N N . GLU A 1 71 ? -1.570 14.441 5.983 1.00 90.12 71 GLU A N 1
ATOM 538 C CA . GLU A 1 71 ? -2.832 14.057 6.620 1.00 90.12 71 GLU A CA 1
ATOM 539 C C . GLU A 1 71 ? -3.110 14.897 7.878 1.00 90.12 71 GLU A C 1
ATOM 541 O O . GLU A 1 71 ? -4.251 15.290 8.125 1.00 90.12 71 GLU A O 1
ATOM 546 N N . ALA A 1 72 ? -2.072 15.243 8.645 1.00 92.31 72 ALA A N 1
ATOM 547 C CA . ALA A 1 72 ? -2.196 16.134 9.795 1.00 92.31 72 ALA A CA 1
ATOM 548 C C . ALA A 1 72 ? -2.577 17.568 9.395 1.00 92.31 72 ALA A C 1
ATOM 550 O O . ALA A 1 72 ? -3.434 18.165 10.050 1.00 92.31 72 ALA A O 1
ATOM 551 N N . CYS A 1 73 ? -2.001 18.098 8.311 1.00 91.88 73 CYS A N 1
ATOM 552 C CA . CYS A 1 73 ? -2.393 19.389 7.746 1.00 91.88 73 CYS A CA 1
ATOM 553 C C . CYS A 1 73 ? -3.867 19.384 7.319 1.00 91.88 73 CYS A C 1
ATOM 555 O O . CYS A 1 73 ? -4.603 20.308 7.659 1.00 91.88 73 CYS A O 1
ATOM 557 N N . ASN A 1 74 ? -4.323 18.319 6.649 1.00 90.69 74 ASN A N 1
ATOM 558 C CA . ASN A 1 74 ? -5.719 18.190 6.221 1.00 90.69 74 ASN A CA 1
ATOM 559 C C . ASN A 1 74 ? -6.694 18.088 7.409 1.00 90.69 74 ASN A C 1
ATOM 561 O O . ASN A 1 74 ? -7.778 18.658 7.380 1.00 90.69 74 ASN A O 1
ATOM 565 N N . ALA A 1 75 ? -6.284 17.438 8.502 1.00 90.50 75 ALA A N 1
ATOM 566 C CA . ALA A 1 75 ? -7.045 17.403 9.755 1.00 90.50 75 ALA A CA 1
ATOM 567 C C . ALA A 1 75 ? -6.888 18.681 10.608 1.00 90.50 75 ALA A C 1
ATOM 569 O O . ALA A 1 75 ? -7.297 18.698 11.772 1.00 90.50 75 ALA A O 1
ATOM 570 N N . GLY A 1 76 ? -6.304 19.740 10.026 1.00 87.56 76 GLY A N 1
ATOM 571 C CA . GLY A 1 76 ? -6.187 21.122 10.502 1.00 87.56 76 GLY A CA 1
ATOM 572 C C . GLY A 1 76 ? -7.266 21.533 11.495 1.00 87.56 76 GLY A C 1
ATOM 573 O O . GLY A 1 76 ? -7.000 21.809 12.665 1.00 87.56 76 GLY A O 1
ATOM 574 N N . HIS A 1 77 ? -8.484 21.512 10.972 1.00 88.00 77 HIS A N 1
ATOM 575 C CA . HIS A 1 77 ? -9.696 22.038 11.579 1.00 88.00 77 HIS A CA 1
ATOM 576 C C . HIS A 1 77 ? -10.329 21.116 12.631 1.00 88.00 77 HIS A C 1
ATOM 578 O O . HIS A 1 77 ? -11.138 21.576 13.429 1.00 88.00 77 HIS A O 1
ATOM 584 N N . ALA A 1 78 ? -10.017 19.817 12.615 1.00 87.88 78 ALA A N 1
ATOM 585 C CA . ALA A 1 78 ? -10.715 18.826 13.434 1.00 87.88 78 ALA A CA 1
ATOM 586 C C . ALA A 1 78 ? -9.907 18.334 14.638 1.00 87.88 78 ALA A C 1
ATOM 588 O O . ALA A 1 78 ? -10.486 17.917 15.638 1.00 87.88 78 ALA A O 1
ATOM 589 N N . ASN A 1 79 ? -8.578 18.386 14.561 1.00 90.12 79 ASN A N 1
ATOM 590 C CA . ASN A 1 79 ? -7.697 18.110 15.688 1.00 90.12 79 ASN A CA 1
ATOM 591 C C . ASN A 1 79 ? -6.857 19.368 15.961 1.00 90.12 79 ASN A C 1
ATOM 593 O O . ASN A 1 79 ? -6.021 19.688 15.131 1.00 90.12 79 ASN A O 1
ATOM 597 N N . PRO A 1 80 ? -7.017 20.078 17.091 1.00 90.00 80 PRO A N 1
ATOM 598 C CA . PRO A 1 80 ? -6.264 21.303 17.366 1.00 90.00 80 PRO A CA 1
ATOM 599 C C . PRO A 1 80 ? -4.825 21.068 17.872 1.00 90.00 80 PRO A C 1
ATOM 601 O O . PRO A 1 80 ? -4.106 22.035 18.108 1.00 90.00 80 PRO A O 1
ATOM 604 N N . GLU A 1 81 ? -4.365 19.819 18.047 1.00 92.62 81 GLU A N 1
ATOM 605 C CA . GLU A 1 81 ? -2.997 19.526 18.507 1.00 92.62 81 GLU A CA 1
ATOM 606 C C . GLU A 1 81 ? -1.935 20.155 17.585 1.00 92.62 81 GLU A C 1
ATOM 608 O O . GLU A 1 81 ? -2.120 20.165 16.368 1.00 92.62 81 GLU A O 1
ATOM 613 N N . PRO A 1 82 ? -0.775 20.605 18.098 1.00 94.69 82 PRO A N 1
ATOM 614 C CA . PRO A 1 82 ? 0.307 21.125 17.259 1.00 94.69 82 PRO A CA 1
ATOM 615 C C . PRO A 1 82 ? 0.689 20.160 16.128 1.00 94.69 82 PRO A C 1
ATOM 617 O O . PRO A 1 82 ? 0.706 18.944 16.339 1.00 94.69 82 PRO A O 1
ATOM 620 N N . LEU A 1 83 ? 1.035 20.690 14.946 1.00 93.69 83 LEU A N 1
ATOM 621 C CA . LEU A 1 83 ? 1.263 19.901 13.724 1.00 93.69 83 LEU A CA 1
ATOM 622 C C . LEU A 1 83 ? 2.220 18.723 13.941 1.00 93.69 83 LEU A C 1
ATOM 624 O O . LEU A 1 83 ? 1.924 17.613 13.513 1.00 93.69 83 LEU A O 1
ATOM 628 N N . LEU A 1 84 ? 3.330 18.945 14.650 1.00 92.75 84 LEU A N 1
ATOM 629 C CA . LEU A 1 84 ? 4.319 17.899 14.911 1.00 92.75 84 LEU A CA 1
ATOM 630 C C . LEU A 1 84 ? 3.744 16.749 15.750 1.00 92.75 84 LEU A C 1
ATOM 632 O O . LEU A 1 84 ? 3.982 15.582 15.463 1.00 92.75 84 LEU A O 1
ATOM 636 N N . ARG A 1 85 ? 2.941 17.053 16.774 1.00 94.19 85 ARG A N 1
ATOM 637 C CA . ARG A 1 85 ? 2.287 16.019 17.588 1.00 94.19 85 ARG A CA 1
ATOM 638 C C . ARG A 1 85 ? 1.214 15.304 16.775 1.00 94.19 85 ARG A C 1
ATOM 640 O O . ARG A 1 85 ? 1.110 14.080 16.816 1.00 94.19 85 ARG A O 1
ATOM 647 N N . ARG A 1 86 ? 0.459 16.071 15.998 1.00 94.19 86 ARG A N 1
ATOM 648 C CA . ARG A 1 86 ? -0.618 15.595 15.140 1.00 94.19 86 ARG A CA 1
ATOM 649 C C . ARG A 1 86 ? -0.123 14.665 14.029 1.00 94.19 86 ARG A C 1
ATOM 651 O O . ARG A 1 86 ? -0.747 13.634 13.801 1.00 94.19 86 ARG A O 1
ATOM 658 N N . SER A 1 87 ? 1.015 14.962 13.398 1.00 93.25 87 SER A N 1
ATOM 659 C CA . SER A 1 87 ? 1.607 14.112 12.353 1.00 93.25 87 SER A CA 1
ATOM 660 C C . SER A 1 87 ? 1.980 12.729 12.888 1.00 93.25 87 SER A C 1
ATOM 662 O O . SER A 1 87 ? 1.775 11.726 12.212 1.00 93.25 87 SER A O 1
ATOM 664 N N . THR A 1 88 ? 2.399 12.627 14.150 1.00 95.00 88 THR A N 1
ATOM 665 C CA . THR A 1 88 ? 2.691 11.322 14.768 1.00 95.00 88 THR A CA 1
ATOM 666 C C . THR A 1 88 ? 1.440 10.497 15.098 1.00 95.00 88 THR A C 1
ATOM 668 O O . THR A 1 88 ? 1.532 9.291 15.354 1.00 95.00 88 THR A O 1
ATOM 671 N N . ARG A 1 89 ? 0.237 11.094 15.084 1.00 93.62 89 ARG A N 1
ATOM 672 C CA . ARG A 1 89 ? -1.004 10.368 15.383 1.00 93.62 89 ARG A CA 1
ATOM 673 C C . ARG A 1 89 ? -1.337 9.398 14.255 1.00 93.62 89 ARG A C 1
ATOM 675 O O . ARG A 1 89 ? -1.449 9.773 13.089 1.00 93.62 89 ARG A O 1
ATOM 682 N N . GLY A 1 90 ? -1.509 8.131 14.632 1.00 93.06 90 GLY A N 1
ATOM 683 C CA . GLY A 1 90 ? -1.813 7.064 13.686 1.00 93.06 90 GLY A CA 1
ATOM 684 C C . GLY A 1 90 ? -0.622 6.645 12.825 1.00 93.06 90 GLY A C 1
ATOM 685 O O . GLY A 1 90 ? -0.843 5.968 11.829 1.00 93.06 90 GLY A O 1
ATOM 686 N N . ILE A 1 91 ? 0.617 7.006 13.189 1.00 94.31 91 ILE A N 1
ATOM 687 C CA . ILE A 1 91 ? 1.807 6.716 12.371 1.00 94.31 91 ILE A CA 1
ATOM 688 C C . ILE A 1 91 ? 1.998 5.221 12.090 1.00 94.31 91 ILE A C 1
ATOM 690 O O . ILE A 1 91 ? 2.346 4.858 10.976 1.00 94.31 91 ILE A O 1
ATOM 694 N N . LEU A 1 92 ? 1.707 4.348 13.061 1.00 94.12 92 LEU A N 1
ATOM 695 C CA . LEU A 1 92 ? 1.826 2.896 12.889 1.00 94.12 92 LEU A CA 1
ATOM 696 C C . LEU A 1 92 ? 0.849 2.346 11.839 1.00 94.12 92 LEU A C 1
ATOM 698 O O . LEU A 1 92 ? 1.307 1.788 10.841 1.00 94.12 92 LEU A O 1
ATOM 702 N N . PRO A 1 93 ? -0.481 2.503 11.996 1.00 95.12 93 PRO A N 1
ATOM 703 C CA . PRO A 1 93 ? -1.405 2.037 10.972 1.00 95.12 93 PRO A CA 1
ATOM 704 C C . PRO A 1 93 ? -1.225 2.794 9.646 1.00 95.12 93 PRO A C 1
ATOM 706 O O . PRO A 1 93 ? -1.389 2.198 8.585 1.00 95.12 93 PRO A O 1
ATOM 709 N N . ARG A 1 94 ? -0.789 4.062 9.668 1.00 94.75 94 ARG A N 1
ATOM 710 C CA . ARG A 1 94 ? -0.432 4.794 8.447 1.00 94.75 94 ARG A CA 1
ATOM 711 C C . ARG A 1 94 ? 0.764 4.163 7.736 1.00 94.75 94 ARG A C 1
ATOM 713 O O . ARG A 1 94 ? 0.685 3.947 6.537 1.00 94.75 94 ARG A O 1
ATOM 720 N N . GLY A 1 95 ? 1.811 3.786 8.463 1.00 95.31 95 GLY A N 1
ATOM 721 C CA . GLY A 1 95 ? 2.958 3.080 7.896 1.00 95.31 95 GLY A CA 1
ATOM 722 C C . GLY A 1 95 ? 2.569 1.747 7.270 1.00 95.31 95 GLY A C 1
ATOM 723 O O . GLY A 1 95 ? 2.967 1.455 6.147 1.00 95.31 95 GLY A O 1
ATOM 724 N N . GLY A 1 96 ? 1.693 0.983 7.929 1.00 95.06 96 GLY A N 1
ATOM 725 C CA . GLY A 1 96 ? 1.126 -0.235 7.342 1.00 95.06 96 GLY A CA 1
ATOM 726 C C . GLY A 1 96 ? 0.388 0.030 6.023 1.00 95.06 96 GLY A C 1
ATOM 727 O O . GLY A 1 96 ? 0.596 -0.681 5.043 1.00 95.06 96 GLY A O 1
ATOM 728 N N . ARG A 1 97 ? -0.429 1.088 5.967 1.00 94.44 97 ARG A N 1
ATOM 729 C CA . ARG A 1 97 ? -1.125 1.518 4.744 1.00 94.44 97 ARG A CA 1
ATOM 730 C C . ARG A 1 97 ? -0.150 1.899 3.625 1.00 94.44 97 ARG A C 1
ATOM 732 O O . ARG A 1 97 ? -0.337 1.468 2.494 1.00 94.44 97 ARG A O 1
ATOM 739 N N . GLU A 1 98 ? 0.867 2.698 3.930 1.00 94.19 98 GLU A N 1
ATOM 740 C CA . GLU A 1 98 ? 1.872 3.155 2.960 1.00 94.19 98 GLU A CA 1
ATOM 741 C C . GLU A 1 98 ? 2.703 1.992 2.415 1.00 94.19 98 GLU A C 1
ATOM 743 O O . GLU A 1 98 ? 2.979 1.947 1.221 1.00 94.19 98 GLU A O 1
ATOM 748 N N . ILE A 1 99 ? 3.043 1.007 3.253 1.00 94.19 99 ILE A N 1
ATOM 749 C CA . ILE A 1 99 ? 3.689 -0.233 2.805 1.00 94.19 99 ILE A CA 1
ATOM 750 C C . ILE A 1 99 ? 2.770 -0.993 1.846 1.00 94.19 99 ILE A C 1
ATOM 752 O O . ILE A 1 99 ? 3.209 -1.358 0.762 1.00 94.19 99 ILE A O 1
ATOM 756 N N . LEU A 1 100 ? 1.491 -1.186 2.188 1.00 94.12 100 LEU A N 1
ATOM 757 C CA . LEU A 1 100 ? 0.533 -1.853 1.296 1.00 94.12 100 LEU A CA 1
ATOM 758 C C . LEU A 1 100 ? 0.380 -1.121 -0.043 1.00 94.12 100 LEU A C 1
ATOM 760 O O . LEU A 1 100 ? 0.302 -1.767 -1.086 1.00 94.12 100 LEU A O 1
ATOM 764 N N . PHE A 1 101 ? 0.366 0.213 -0.033 1.00 91.50 101 PHE A N 1
ATOM 765 C CA . PHE A 1 101 ? 0.329 1.011 -1.258 1.00 91.50 101 PHE A CA 1
ATOM 766 C C . PHE A 1 101 ? 1.625 0.923 -2.052 1.00 91.50 101 PHE A C 1
ATOM 768 O O . PHE A 1 101 ? 1.559 0.757 -3.264 1.00 91.50 101 PHE A O 1
ATOM 775 N N . GLY A 1 102 ? 2.782 0.960 -1.394 1.00 88.88 102 GLY A N 1
ATOM 776 C CA . GLY A 1 102 ? 4.077 0.766 -2.039 1.00 88.88 102 GLY A CA 1
ATOM 777 C C . GLY A 1 102 ? 4.177 -0.603 -2.710 1.00 88.88 102 GLY A C 1
ATOM 778 O O . GLY A 1 102 ? 4.548 -0.676 -3.880 1.00 88.88 102 GLY A O 1
ATOM 779 N N . VAL A 1 103 ? 3.768 -1.668 -2.011 1.00 90.19 103 VAL A N 1
ATOM 780 C CA . VAL A 1 103 ? 3.739 -3.029 -2.568 1.00 90.19 103 VAL A CA 1
ATOM 781 C C . VAL A 1 103 ? 2.737 -3.148 -3.716 1.00 90.19 103 VAL A C 1
ATOM 783 O O . VAL A 1 103 ? 3.020 -3.760 -4.745 1.00 90.19 103 VAL A O 1
ATOM 786 N N . GLY A 1 104 ? 1.565 -2.533 -3.559 1.00 90.00 104 GLY A N 1
ATOM 787 C CA . GLY A 1 104 ? 0.527 -2.500 -4.580 1.00 90.00 104 GLY A CA 1
ATOM 788 C C . GLY A 1 104 ? 0.976 -1.801 -5.866 1.00 90.00 104 GLY A C 1
ATOM 789 O O . GLY A 1 104 ? 0.861 -2.362 -6.955 1.00 90.00 104 GLY A O 1
ATOM 790 N N . LEU A 1 105 ? 1.488 -0.576 -5.745 1.00 86.06 105 LEU A N 1
ATOM 791 C CA . LEU A 1 105 ? 1.877 0.263 -6.880 1.00 86.06 105 LEU A CA 1
ATOM 792 C C . LEU A 1 105 ? 3.039 -0.330 -7.666 1.00 86.06 105 LEU A C 1
ATOM 794 O O . LEU A 1 105 ? 3.007 -0.288 -8.888 1.00 86.06 105 LEU A O 1
ATOM 798 N N . ASN A 1 106 ? 4.035 -0.884 -6.973 1.00 85.06 106 ASN A N 1
ATOM 799 C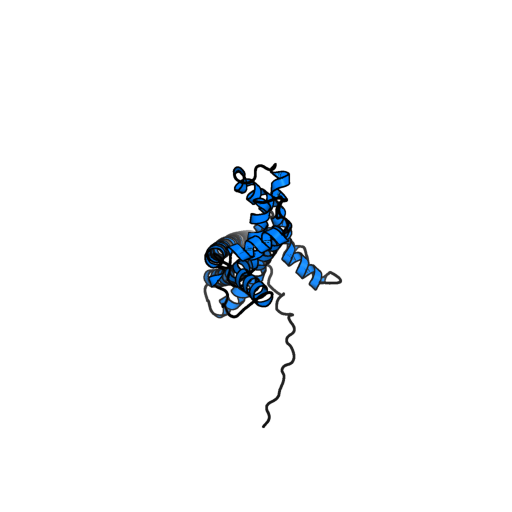 CA . ASN A 1 106 ? 5.244 -1.375 -7.621 1.00 85.06 106 ASN A CA 1
ATOM 800 C C . ASN A 1 106 ? 5.094 -2.860 -7.987 1.00 85.06 106 ASN A C 1
ATOM 802 O O . ASN A 1 106 ? 4.864 -3.208 -9.139 1.00 85.06 106 ASN A O 1
ATOM 806 N N . GLN A 1 107 ? 5.158 -3.755 -7.000 1.00 87.19 107 GLN A N 1
ATOM 807 C CA . GLN A 1 107 ? 5.285 -5.192 -7.257 1.00 87.19 107 GLN A CA 1
ATOM 808 C C . GLN A 1 107 ? 3.996 -5.802 -7.806 1.00 87.19 107 GLN A C 1
ATOM 810 O O . GLN A 1 107 ? 4.025 -6.582 -8.757 1.00 87.19 107 GLN A O 1
ATOM 815 N N . LEU A 1 108 ? 2.853 -5.466 -7.205 1.00 88.62 108 LEU A N 1
ATOM 816 C CA . LEU A 1 108 ? 1.592 -6.102 -7.572 1.00 88.62 108 LEU A CA 1
ATOM 817 C C . LEU A 1 108 ? 1.079 -5.609 -8.931 1.00 88.62 108 LEU A C 1
ATOM 819 O O . LEU A 1 108 ? 0.559 -6.406 -9.711 1.00 88.62 108 LEU A O 1
ATOM 823 N N . SER A 1 109 ? 1.254 -4.319 -9.228 1.00 88.44 109 SER A N 1
ATOM 824 C CA . SER A 1 109 ? 0.874 -3.751 -10.527 1.00 88.44 109 SER A CA 1
ATOM 825 C C . SER A 1 109 ? 1.714 -4.347 -11.651 1.00 88.44 109 SER A C 1
ATOM 827 O O . SER A 1 109 ? 1.140 -4.793 -12.644 1.00 88.44 109 SER A O 1
ATOM 829 N N . ASP A 1 110 ? 3.034 -4.454 -11.457 1.00 86.19 110 ASP A N 1
ATOM 830 C CA . ASP A 1 110 ? 3.927 -5.103 -12.417 1.00 86.19 110 ASP A CA 1
ATOM 831 C C . ASP A 1 110 ? 3.520 -6.559 -12.650 1.00 86.19 110 ASP A C 1
ATOM 833 O O . ASP A 1 110 ? 3.348 -6.963 -13.797 1.00 86.19 110 ASP A O 1
ATOM 837 N N . TYR A 1 111 ? 3.285 -7.323 -11.576 1.00 88.75 111 TYR A N 1
ATOM 838 C CA . TYR A 1 111 ? 2.885 -8.733 -11.636 1.00 88.75 111 TYR A CA 1
ATOM 839 C C . TYR A 1 111 ? 1.631 -8.980 -12.485 1.00 88.75 111 TYR A C 1
ATOM 841 O O . TYR A 1 111 ? 1.578 -9.942 -13.266 1.00 88.75 111 TYR A O 1
ATOM 849 N N . PHE A 1 112 ? 0.605 -8.142 -12.313 1.00 91.81 112 PHE A N 1
ATOM 850 C CA . PHE A 1 112 ? -0.626 -8.243 -13.094 1.00 91.81 112 PHE A CA 1
ATOM 851 C C . PHE A 1 112 ? -0.457 -7.688 -14.504 1.00 91.81 112 PHE A C 1
ATOM 853 O O . PHE A 1 112 ? -1.035 -8.248 -15.431 1.00 91.81 112 PHE A O 1
ATOM 860 N N . GLU A 1 113 ? 0.360 -6.653 -14.695 1.00 88.56 113 GLU A N 1
ATOM 861 C CA . GLU A 1 113 ? 0.689 -6.145 -16.023 1.00 88.56 113 GLU A CA 1
ATOM 862 C C . GLU A 1 113 ? 1.368 -7.224 -16.879 1.00 88.56 113 GLU A C 1
ATOM 864 O O . GLU A 1 113 ? 0.972 -7.412 -18.027 1.00 88.56 113 GLU A O 1
ATOM 869 N N . GLU A 1 114 ? 2.344 -7.983 -16.353 1.00 89.06 114 GLU A N 1
ATOM 870 C CA . GLU A 1 114 ? 3.001 -9.043 -17.147 1.00 89.06 114 GLU A CA 1
ATOM 871 C C . GLU A 1 114 ? 2.009 -10.109 -17.608 1.00 89.06 114 GLU A C 1
ATOM 873 O O . GLU A 1 114 ? 2.090 -10.588 -18.737 1.00 89.06 114 GLU A O 1
ATOM 878 N N . ARG A 1 115 ? 1.048 -10.453 -16.745 1.00 92.06 115 ARG A N 1
ATOM 879 C CA . ARG A 1 115 ? -0.029 -11.393 -17.073 1.00 92.06 115 ARG A CA 1
ATOM 880 C C . ARG A 1 115 ? -1.003 -10.801 -18.072 1.00 92.06 115 ARG A C 1
ATOM 882 O O . ARG A 1 115 ? -1.439 -11.504 -18.970 1.00 92.06 115 ARG A O 1
ATOM 889 N N . ALA A 1 116 ? -1.317 -9.517 -17.955 1.00 89.94 116 ALA A N 1
ATOM 890 C CA . ALA A 1 116 ? -2.191 -8.842 -18.897 1.00 89.94 116 ALA A CA 1
ATOM 891 C C . ALA A 1 116 ? -1.559 -8.761 -20.295 1.00 89.94 116 ALA A C 1
ATOM 893 O O . ALA A 1 116 ? -2.275 -8.902 -21.280 1.00 89.94 116 ALA A O 1
ATOM 894 N N . ARG A 1 117 ? -0.229 -8.620 -20.405 1.00 89.88 117 ARG A N 1
ATOM 895 C CA . ARG A 1 117 ? 0.489 -8.592 -21.696 1.00 89.88 117 ARG A CA 1
ATOM 896 C C . ARG A 1 117 ? 0.372 -9.883 -22.509 1.00 89.88 117 ARG A C 1
ATOM 898 O O . ARG A 1 117 ? 0.543 -9.829 -23.720 1.00 89.88 117 ARG A O 1
ATOM 905 N N . SER A 1 118 ? 0.075 -11.029 -21.890 1.00 87.94 118 SER A N 1
ATOM 906 C CA . SER A 1 118 ? -0.179 -12.264 -22.652 1.00 87.94 118 SER A CA 1
ATOM 907 C C . SER A 1 118 ? -1.502 -12.217 -23.422 1.00 87.94 118 SER A C 1
ATOM 909 O O . SER A 1 118 ? -1.696 -12.984 -24.359 1.00 87.94 118 SER A O 1
ATOM 911 N N . THR A 1 119 ? -2.412 -11.324 -23.021 1.00 90.56 119 THR A N 1
ATOM 912 C CA . THR A 1 119 ? -3.777 -11.225 -23.554 1.00 90.56 119 THR A CA 1
ATOM 913 C C . THR A 1 119 ? -4.027 -9.891 -24.266 1.00 90.56 119 THR A C 1
ATOM 915 O O . THR A 1 119 ? -4.789 -9.831 -25.226 1.00 90.56 119 THR A O 1
ATOM 918 N N . LEU A 1 120 ? -3.390 -8.809 -23.813 1.00 90.69 120 LEU A N 1
ATOM 919 C CA . LEU A 1 120 ? -3.560 -7.452 -24.324 1.00 90.69 120 LEU A CA 1
ATOM 920 C C . LEU A 1 120 ? -2.338 -7.036 -25.147 1.00 90.69 120 LEU A C 1
ATOM 922 O O . LEU A 1 120 ? -1.215 -7.039 -24.648 1.00 90.69 120 LEU A O 1
ATOM 926 N N . SER A 1 121 ? -2.571 -6.606 -26.387 1.00 83.62 121 SER A N 1
ATOM 927 C CA . SER A 1 121 ? -1.520 -6.137 -27.300 1.00 83.62 121 SER A CA 1
ATOM 928 C C . SER A 1 121 ? -1.007 -4.731 -26.974 1.00 83.62 121 SER A C 1
ATOM 930 O O . SER A 1 121 ? 0.135 -4.404 -27.284 1.00 83.62 121 SER A O 1
ATOM 932 N N . SER A 1 122 ? -1.835 -3.889 -26.347 1.00 88.88 122 SER A N 1
ATOM 933 C CA . SER A 1 122 ? -1.464 -2.518 -25.987 1.00 88.88 122 SER A CA 1
ATOM 934 C C . SER A 1 122 ? -0.707 -2.478 -24.651 1.00 88.88 122 SER A C 1
ATOM 936 O O . SER A 1 122 ? -1.283 -2.857 -23.625 1.00 88.88 122 SER A O 1
ATOM 938 N N . PRO A 1 123 ? 0.535 -1.950 -24.610 1.00 83.75 123 PRO A N 1
ATOM 939 C CA . PRO A 1 123 ? 1.290 -1.779 -23.366 1.00 83.75 123 PRO A CA 1
ATOM 940 C C . PRO A 1 123 ? 0.570 -0.884 -22.352 1.00 83.75 123 PRO A C 1
ATOM 942 O O . PRO A 1 123 ? 0.598 -1.152 -21.154 1.00 83.75 123 PRO A O 1
ATOM 945 N N . VAL A 1 124 ? -0.128 0.148 -22.838 1.00 86.69 124 VAL A N 1
ATOM 946 C CA . VAL A 1 124 ? -0.927 1.053 -22.000 1.00 86.69 124 VAL A CA 1
ATOM 947 C C . VAL A 1 124 ? -2.110 0.307 -21.386 1.00 86.69 124 VAL A C 1
ATOM 949 O O . VAL A 1 124 ? -2.368 0.441 -20.193 1.00 86.69 124 VAL A O 1
ATOM 952 N N . ALA A 1 125 ? -2.805 -0.522 -22.172 1.00 88.06 125 ALA A N 1
ATOM 953 C CA . ALA A 1 125 ? -3.928 -1.312 -21.670 1.00 88.06 125 ALA A CA 1
ATOM 954 C C . ALA A 1 125 ? -3.473 -2.367 -20.649 1.00 88.06 125 ALA A C 1
ATOM 956 O O . ALA A 1 125 ? -4.139 -2.560 -19.633 1.00 88.06 125 ALA A O 1
ATOM 957 N N . ALA A 1 126 ? -2.325 -3.010 -20.882 1.00 88.12 126 ALA A N 1
ATOM 958 C CA . ALA A 1 126 ? -1.744 -3.958 -19.938 1.00 88.12 126 ALA A CA 1
ATOM 959 C C . ALA A 1 126 ? -1.338 -3.283 -18.620 1.00 88.12 126 ALA A C 1
ATOM 961 O O . ALA A 1 126 ? -1.652 -3.804 -17.549 1.00 88.12 126 ALA A O 1
ATOM 962 N N . ASN A 1 127 ? -0.706 -2.107 -18.682 1.00 87.62 127 ASN A N 1
ATOM 963 C CA . ASN A 1 127 ? -0.365 -1.348 -17.483 1.00 87.62 127 ASN A CA 1
ATOM 964 C C . ASN A 1 127 ? -1.605 -0.892 -16.709 1.00 87.62 127 ASN A C 1
ATOM 966 O O . ASN A 1 127 ? -1.650 -1.006 -15.482 1.00 87.62 127 ASN A O 1
ATOM 970 N N . LEU A 1 128 ? -2.628 -0.415 -17.420 1.00 89.31 128 LEU A N 1
ATOM 971 C CA . LEU A 1 128 ? -3.899 -0.053 -16.811 1.00 89.31 128 LEU A CA 1
ATOM 972 C C . LEU A 1 128 ? -4.513 -1.266 -16.104 1.00 89.31 128 LEU A C 1
ATOM 974 O O . LEU A 1 128 ? -4.818 -1.183 -14.920 1.00 89.31 128 LEU A O 1
ATOM 978 N N . ALA A 1 129 ? -4.621 -2.414 -16.777 1.00 92.31 129 ALA A N 1
ATOM 979 C CA . ALA A 1 129 ? -5.155 -3.642 -16.188 1.00 92.31 129 ALA A CA 1
ATOM 980 C C . ALA A 1 129 ? -4.366 -4.094 -14.945 1.00 92.31 129 ALA A C 1
ATOM 982 O O . ALA A 1 129 ? -4.967 -4.472 -13.932 1.00 92.31 129 ALA A O 1
ATOM 983 N N . GLY A 1 130 ? -3.033 -4.001 -14.996 1.00 90.19 130 GLY A N 1
ATOM 984 C CA . GLY A 1 130 ? -2.161 -4.292 -13.861 1.00 90.19 130 GLY A CA 1
ATOM 985 C C . GLY A 1 130 ? -2.431 -3.378 -12.668 1.00 90.19 130 GLY A C 1
ATOM 986 O O . GLY A 1 130 ? -2.688 -3.846 -11.557 1.00 90.19 130 GLY A O 1
ATOM 987 N N . SER A 1 131 ? -2.479 -2.074 -12.929 1.00 89.94 131 SER A N 1
ATOM 988 C CA . SER A 1 131 ? -2.717 -1.030 -11.928 1.00 89.94 131 SER A CA 1
ATOM 989 C C . SER A 1 131 ? -4.107 -1.123 -11.302 1.00 89.94 131 SER A C 1
ATOM 991 O O . SER A 1 131 ? -4.251 -0.959 -10.091 1.00 89.94 131 SER A O 1
ATOM 993 N N . LEU A 1 132 ? -5.134 -1.435 -12.100 1.00 93.19 132 LEU A N 1
ATOM 994 C CA . LEU A 1 132 ? -6.495 -1.633 -11.606 1.00 93.19 132 LEU A CA 1
ATOM 995 C C . LEU A 1 132 ? -6.566 -2.851 -10.676 1.00 93.19 132 LEU A C 1
ATOM 997 O O . LEU A 1 132 ? -7.085 -2.752 -9.565 1.00 93.19 132 LEU A O 1
ATOM 1001 N N . SER A 1 133 ? -5.997 -3.983 -11.100 1.00 94.19 133 SER A N 1
ATOM 1002 C CA . SER A 1 133 ? -6.001 -5.233 -10.326 1.00 94.19 133 SER A CA 1
ATOM 1003 C C . SER A 1 133 ? -5.262 -5.072 -8.997 1.00 94.19 133 SER A C 1
ATOM 1005 O O . SER A 1 133 ? -5.770 -5.436 -7.933 1.00 94.19 133 SER A O 1
ATOM 1007 N N . ALA A 1 134 ? -4.083 -4.452 -9.040 1.00 92.75 134 ALA A N 1
ATOM 1008 C CA . ALA A 1 134 ? -3.307 -4.158 -7.848 1.00 92.75 134 ALA A CA 1
ATOM 1009 C C . ALA A 1 134 ? -3.997 -3.143 -6.932 1.00 92.75 134 ALA A C 1
ATOM 1011 O O . ALA A 1 134 ? -3.998 -3.323 -5.714 1.00 92.75 134 ALA A O 1
ATOM 1012 N N . GLY A 1 135 ? -4.627 -2.115 -7.503 1.00 91.88 135 GLY A N 1
ATOM 1013 C CA . GLY A 1 135 ? -5.386 -1.113 -6.763 1.00 91.88 135 GLY A CA 1
ATOM 1014 C C . GLY A 1 135 ? -6.578 -1.710 -6.018 1.00 91.88 135 GLY A C 1
ATOM 1015 O O . GLY A 1 135 ? -6.855 -1.296 -4.894 1.00 91.88 135 GLY A O 1
ATOM 1016 N N . VAL A 1 136 ? -7.246 -2.724 -6.583 1.00 93.75 136 VAL A N 1
ATOM 1017 C CA . VAL A 1 136 ? -8.339 -3.431 -5.897 1.00 93.75 136 VAL A CA 1
ATOM 1018 C C . VAL A 1 136 ? -7.818 -4.124 -4.644 1.00 93.75 136 VAL A C 1
ATOM 1020 O O . VAL A 1 136 ? -8.378 -3.952 -3.561 1.00 93.75 136 VAL A O 1
ATOM 1023 N N . ILE A 1 137 ? -6.719 -4.867 -4.771 1.00 93.31 137 ILE A N 1
ATOM 1024 C CA . ILE A 1 137 ? -6.140 -5.631 -3.662 1.00 93.31 137 ILE A CA 1
ATOM 1025 C C . ILE A 1 137 ? -5.549 -4.694 -2.608 1.00 93.31 137 ILE A C 1
ATOM 1027 O O . ILE A 1 137 ? -5.860 -4.829 -1.426 1.00 93.31 137 ILE A O 1
ATOM 1031 N N . ALA A 1 138 ? -4.746 -3.711 -3.013 1.00 92.38 138 ALA A N 1
ATOM 1032 C CA . ALA A 1 138 ? -4.163 -2.733 -2.100 1.00 92.38 138 ALA A CA 1
ATOM 1033 C C . ALA A 1 138 ? -5.254 -1.886 -1.423 1.00 92.38 138 ALA A C 1
ATOM 1035 O O . ALA A 1 138 ? -5.213 -1.655 -0.213 1.00 92.38 138 ALA A O 1
ATOM 1036 N N . GLY A 1 139 ? -6.277 -1.475 -2.175 1.00 90.38 139 GLY A N 1
ATOM 1037 C CA . GLY A 1 139 ? -7.431 -0.744 -1.664 1.00 90.38 139 GLY A CA 1
ATOM 1038 C C . GLY A 1 139 ? -8.213 -1.538 -0.628 1.00 90.38 139 GLY A C 1
ATOM 1039 O O . GLY A 1 139 ? -8.497 -1.029 0.459 1.00 90.38 139 GLY A O 1
ATOM 1040 N N . TYR A 1 140 ? -8.453 -2.814 -0.914 1.00 90.38 140 TYR A N 1
ATOM 1041 C CA . TYR A 1 140 ? -9.087 -3.720 0.025 1.00 90.38 140 TYR A CA 1
ATOM 1042 C C . TYR A 1 140 ? -8.219 -3.945 1.267 1.00 90.38 140 TYR A C 1
ATOM 1044 O O . TYR A 1 140 ? -8.692 -3.727 2.368 1.00 90.38 140 TYR A O 1
ATOM 1052 N N . LEU A 1 141 ? -6.938 -4.294 1.157 1.00 91.75 141 LEU A N 1
ATOM 1053 C CA . LEU A 1 141 ? -6.109 -4.588 2.339 1.00 91.75 141 LEU A CA 1
ATOM 1054 C C . LEU A 1 141 ? -5.824 -3.353 3.212 1.00 91.75 141 LEU A C 1
ATOM 1056 O O . LEU A 1 141 ? -5.610 -3.463 4.419 1.00 91.75 141 LEU A O 1
ATOM 1060 N N . SER A 1 142 ? -5.839 -2.161 2.619 1.00 92.31 142 SER A N 1
ATOM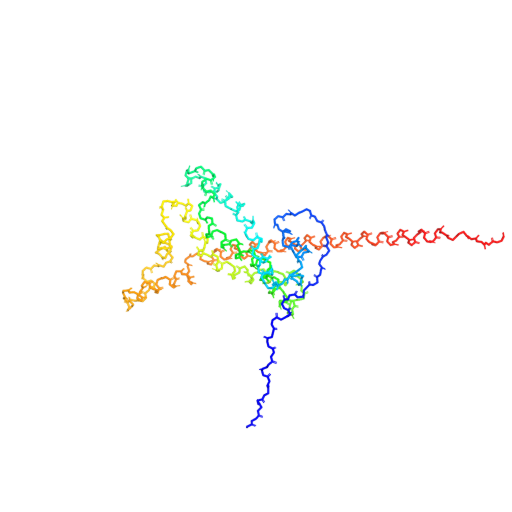 1061 C CA . SER A 1 142 ? -5.491 -0.913 3.303 1.00 92.31 142 SER A CA 1
ATOM 1062 C C . SER A 1 142 ? -6.622 -0.289 4.127 1.00 92.31 142 SER A C 1
ATOM 1064 O O . SER A 1 142 ? -6.367 0.645 4.894 1.00 92.31 142 SER A O 1
ATOM 1066 N N . HIS A 1 143 ? -7.869 -0.758 4.006 1.00 90.62 143 HIS A N 1
ATOM 1067 C CA . HIS A 1 143 ? -9.000 -0.054 4.618 1.00 90.62 143 HIS A CA 1
ATOM 1068 C C . HIS A 1 143 ? -8.945 -0.058 6.157 1.00 90.62 143 HIS A C 1
ATOM 1070 O O . HIS A 1 143 ? -9.242 0.971 6.764 1.00 90.62 143 HIS A O 1
ATOM 1076 N N . VAL A 1 144 ? -8.554 -1.166 6.805 1.00 91.88 144 VAL A N 1
ATOM 1077 C CA . VAL A 1 144 ? -8.416 -1.224 8.274 1.00 91.88 144 VAL A CA 1
ATOM 1078 C C . VAL A 1 144 ? -7.327 -0.259 8.747 1.00 91.88 144 VAL A C 1
ATOM 1080 O O . VAL A 1 144 ? -7.650 0.638 9.532 1.00 91.88 144 VAL A O 1
ATOM 1083 N N . PRO A 1 145 ? -6.062 -0.369 8.280 1.00 94.12 145 PRO A N 1
ATOM 1084 C CA . PRO A 1 145 ? -5.014 0.541 8.723 1.00 94.12 145 PRO A CA 1
ATOM 1085 C C . PRO A 1 145 ? -5.346 2.000 8.397 1.00 94.12 145 PRO A C 1
ATOM 1087 O O . PRO A 1 145 ? -5.131 2.872 9.233 1.00 94.12 145 PRO A O 1
ATOM 1090 N N . HIS A 1 146 ? -5.960 2.286 7.248 1.00 92.25 146 HIS A N 1
ATOM 1091 C CA . HIS A 1 146 ? -6.383 3.649 6.952 1.00 92.25 146 HIS A CA 1
ATOM 1092 C C . HIS A 1 146 ? -7.407 4.176 7.970 1.00 92.25 146 HIS A C 1
ATOM 1094 O O . HIS A 1 146 ? -7.219 5.254 8.527 1.00 92.25 146 HIS A O 1
ATOM 1100 N N . ASN A 1 147 ? -8.493 3.444 8.239 1.00 92.38 147 ASN A N 1
ATOM 1101 C CA . ASN A 1 147 ? -9.513 3.930 9.173 1.00 92.38 147 ASN A CA 1
ATOM 1102 C C . ASN A 1 147 ? -8.946 4.084 10.592 1.00 92.38 147 ASN A C 1
ATOM 1104 O O . ASN A 1 147 ? -9.251 5.062 11.271 1.00 92.38 147 ASN A O 1
ATOM 1108 N N . LEU A 1 148 ? -8.070 3.173 11.026 1.00 94.88 148 LEU A N 1
ATOM 1109 C CA . LEU A 1 148 ? -7.398 3.283 12.321 1.00 94.88 148 LEU A CA 1
ATOM 1110 C C . LEU A 1 148 ? -6.452 4.487 12.399 1.00 94.88 148 LEU A C 1
ATOM 1112 O O . LEU A 1 148 ? -6.410 5.140 13.445 1.00 94.88 148 LEU A O 1
ATOM 1116 N N . SER A 1 149 ? -5.714 4.811 11.328 1.00 94.62 149 SER A N 1
ATOM 1117 C CA . SER A 1 149 ? -4.864 6.008 11.311 1.00 94.62 149 SER A CA 1
ATOM 1118 C C . SER A 1 149 ? -5.704 7.276 11.421 1.00 94.62 149 SER A C 1
ATOM 1120 O O . SER A 1 149 ? -5.393 8.140 12.241 1.00 94.62 149 SER A O 1
ATOM 1122 N N . THR A 1 150 ? -6.810 7.348 10.676 1.00 93.25 150 THR A N 1
ATOM 1123 C CA . THR A 1 150 ? -7.741 8.479 10.724 1.00 93.25 150 THR A CA 1
ATOM 1124 C C . THR A 1 150 ? -8.409 8.597 12.089 1.00 93.25 150 THR A C 1
ATOM 1126 O O . THR A 1 150 ? -8.412 9.672 12.677 1.00 93.25 150 THR A O 1
ATOM 1129 N N . TYR A 1 151 ? -8.921 7.510 12.667 1.00 95.00 151 TYR A N 1
ATOM 1130 C CA . TYR A 1 151 ? -9.515 7.581 14.000 1.00 95.00 151 TYR A CA 1
ATOM 1131 C C . TYR A 1 151 ? -8.504 7.983 15.067 1.00 95.00 151 TYR A C 1
ATOM 1133 O O . TYR A 1 151 ? -8.849 8.751 15.959 1.00 95.00 151 TYR A O 1
ATOM 1141 N N . LYS A 1 152 ? -7.248 7.534 14.969 1.00 96.06 152 LYS A N 1
ATOM 1142 C CA . LYS A 1 152 ? -6.215 7.945 15.925 1.00 96.06 152 LYS A CA 1
ATOM 1143 C C . LYS A 1 152 ? -5.837 9.416 15.774 1.00 96.06 152 LYS A C 1
ATOM 1145 O O . LYS A 1 152 ? -5.470 10.047 16.763 1.00 96.06 152 LYS A O 1
ATOM 1150 N N . LEU A 1 153 ? -5.932 9.948 14.560 1.00 93.88 153 LEU A N 1
ATOM 1151 C CA . LEU A 1 153 ? -5.759 11.365 14.270 1.00 93.88 153 LEU A CA 1
ATOM 1152 C C . LEU A 1 153 ? -6.910 12.207 14.835 1.00 93.88 153 LEU A C 1
ATOM 1154 O O . LEU A 1 153 ? -6.655 13.273 15.377 1.00 93.88 153 LEU A O 1
ATOM 1158 N N . MET A 1 154 ? -8.148 11.724 14.753 1.00 93.38 154 MET A N 1
ATOM 1159 C CA . MET A 1 154 ? -9.336 12.458 15.208 1.00 93.38 154 MET A CA 1
ATOM 1160 C C . MET A 1 154 ? -9.582 12.331 16.717 1.00 93.38 154 MET A C 1
ATOM 1162 O O . MET A 1 154 ? -10.048 13.267 17.355 1.00 93.38 154 MET A O 1
ATOM 1166 N N . GLU A 1 155 ? -9.260 11.179 17.302 1.00 94.38 155 GLU A N 1
ATOM 1167 C CA . GLU A 1 155 ? -9.489 10.865 18.715 1.00 94.38 155 GLU A CA 1
ATOM 1168 C C . GLU A 1 155 ? -8.179 10.421 19.381 1.00 94.38 155 GLU A C 1
ATOM 1170 O O . GLU A 1 155 ? -8.002 9.248 19.737 1.00 94.38 155 GLU A O 1
ATOM 1175 N N . PRO A 1 156 ? -7.228 11.354 19.572 1.00 92.38 156 PRO A N 1
ATOM 1176 C CA . PRO A 1 156 ? -5.874 11.029 20.012 1.00 92.38 156 PRO A CA 1
ATOM 1177 C C . PRO A 1 156 ? -5.823 10.379 21.400 1.00 92.38 156 PRO A C 1
ATOM 1179 O O . PRO A 1 156 ? -4.900 9.603 21.666 1.00 92.38 156 PRO A O 1
ATOM 1182 N N . ALA A 1 157 ? -6.811 10.645 22.260 1.00 93.69 157 ALA A N 1
ATOM 1183 C CA . ALA A 1 157 ? -6.894 10.104 23.616 1.00 93.69 157 ALA A CA 1
ATOM 1184 C 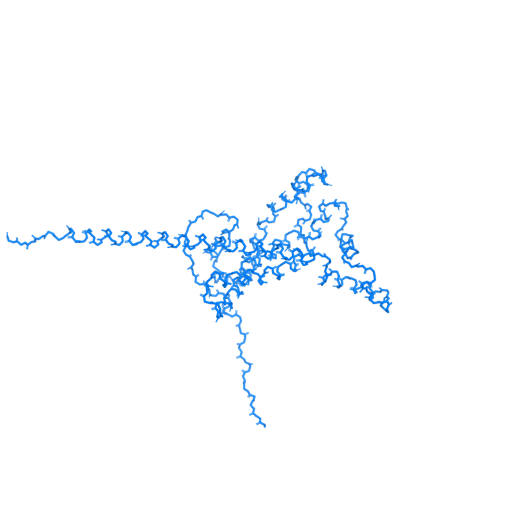C . ALA A 1 157 ? -7.256 8.607 23.667 1.00 93.69 157 ALA A C 1
ATOM 1186 O O . ALA A 1 157 ? -6.905 7.931 24.630 1.00 93.69 157 ALA A O 1
ATOM 1187 N N . LYS A 1 158 ? -7.920 8.063 22.637 1.00 95.31 158 LYS A N 1
ATOM 1188 C CA . LYS A 1 158 ? -8.373 6.664 22.646 1.00 95.31 158 LYS A CA 1
ATOM 1189 C C . LYS A 1 158 ? -7.253 5.691 22.287 1.00 95.31 158 LYS A C 1
ATOM 1191 O O . LYS A 1 158 ? -6.402 5.975 21.437 1.00 95.31 158 LYS A O 1
ATOM 1196 N N . SER A 1 159 ? -7.245 4.522 22.920 1.00 96.06 159 SER A N 1
ATOM 1197 C CA . SER A 1 159 ? -6.315 3.438 22.586 1.00 96.06 159 SER A CA 1
ATOM 1198 C C . SER A 1 159 ? -6.685 2.786 21.248 1.00 96.06 159 SER A C 1
ATOM 1200 O O . SER A 1 159 ? -7.836 2.844 20.819 1.00 96.06 159 SER A O 1
ATOM 1202 N N . TYR A 1 160 ? -5.736 2.121 20.579 1.00 94.44 160 TYR A N 1
ATOM 1203 C CA . TYR A 1 160 ? -6.036 1.436 19.313 1.00 94.44 160 TYR A CA 1
ATOM 1204 C C . TYR A 1 160 ? -7.112 0.354 19.456 1.00 94.44 160 TYR A C 1
ATOM 1206 O O . TYR A 1 160 ? -7.903 0.186 18.536 1.00 94.44 160 TYR A O 1
ATOM 1214 N N . GLY A 1 161 ? -7.206 -0.316 20.610 1.00 95.50 161 GLY A N 1
ATOM 1215 C CA . GLY A 1 161 ? -8.286 -1.269 20.879 1.00 95.50 161 GLY A CA 1
ATOM 1216 C C . GLY A 1 161 ? -9.663 -0.599 20.897 1.00 95.50 161 GLY A C 1
ATOM 1217 O O . GLY A 1 161 ? -10.590 -1.077 20.250 1.00 95.50 161 GLY A O 1
ATOM 1218 N N . GLN A 1 162 ? -9.784 0.561 21.553 1.00 96.50 162 GLN A N 1
ATOM 1219 C CA . GLN A 1 162 ? -11.027 1.345 21.557 1.00 96.50 162 GLN A CA 1
ATOM 1220 C C . GLN A 1 162 ? -11.386 1.854 20.154 1.00 96.50 162 GLN A C 1
ATOM 1222 O O . GLN A 1 162 ? -12.554 1.862 19.772 1.00 96.50 162 GLN A O 1
ATOM 1227 N N . LEU A 1 163 ? -10.385 2.263 19.373 1.00 96.06 163 LEU A N 1
ATOM 1228 C CA . LEU A 1 163 ? -10.585 2.718 17.997 1.00 96.06 163 LEU A CA 1
ATOM 1229 C C . LEU A 1 163 ? -10.957 1.576 17.049 1.00 96.06 163 LEU A C 1
ATOM 1231 O O . LEU A 1 163 ? -11.769 1.775 16.150 1.00 96.06 163 LEU A O 1
ATOM 1235 N N . PHE A 1 164 ? -10.404 0.382 17.257 1.00 95.06 164 PHE A N 1
ATOM 1236 C CA . PHE A 1 164 ? -10.783 -0.808 16.504 1.00 95.06 164 PHE A CA 1
ATOM 1237 C C . PHE A 1 164 ? -12.209 -1.246 16.836 1.00 95.06 164 PHE A C 1
ATOM 1239 O O . PHE A 1 164 ? -12.981 -1.546 15.931 1.00 95.06 164 PHE A O 1
ATOM 1246 N N . GLN A 1 165 ? -12.607 -1.186 18.107 1.00 94.19 165 GLN A N 1
ATOM 1247 C CA . GLN A 1 165 ? -13.997 -1.428 18.483 1.00 94.19 165 GLN A CA 1
ATOM 1248 C C . GLN A 1 165 ? -14.935 -0.416 17.808 1.00 94.19 165 GLN A C 1
ATOM 1250 O O . GLN A 1 165 ? -15.903 -0.809 17.160 1.00 94.19 165 GLN A O 1
ATOM 1255 N N . LYS A 1 166 ? -14.580 0.878 17.835 1.00 93.56 166 LYS A N 1
ATOM 1256 C CA . LYS A 1 166 ? -15.311 1.922 17.100 1.00 93.56 166 LYS A CA 1
ATOM 1257 C C . LYS A 1 166 ? -15.403 1.614 15.599 1.00 93.56 166 LYS A C 1
ATOM 1259 O O . LYS A 1 166 ? -16.464 1.800 15.001 1.00 93.56 166 LYS A O 1
ATOM 1264 N N . PHE A 1 167 ? -14.313 1.154 14.985 1.00 92.94 167 PHE A N 1
ATOM 1265 C CA . PHE A 1 167 ? -14.289 0.740 13.582 1.00 92.94 167 PHE A CA 1
ATOM 1266 C C . PHE A 1 167 ? -15.298 -0.380 13.305 1.00 92.94 167 PHE A C 1
ATOM 1268 O O . PHE A 1 167 ? -16.073 -0.268 12.354 1.00 92.94 167 PHE A O 1
ATOM 1275 N N . VAL A 1 168 ? -15.329 -1.419 14.141 1.00 92.31 168 VAL A N 1
ATOM 1276 C CA . VAL A 1 168 ? -16.267 -2.544 14.008 1.00 92.31 168 VAL A CA 1
ATOM 1277 C C . VAL A 1 168 ? -17.713 -2.065 14.123 1.00 92.31 168 VAL A C 1
ATOM 1279 O O . VAL A 1 168 ? -18.532 -2.387 13.262 1.00 92.31 168 VAL A O 1
ATOM 1282 N N . ASP A 1 169 ? -18.006 -1.239 15.128 1.00 90.12 169 ASP A N 1
ATOM 1283 C CA . ASP A 1 169 ? -19.356 -0.726 15.393 1.00 90.12 169 ASP A CA 1
ATOM 1284 C C . ASP A 1 169 ? -19.855 0.227 14.300 1.00 90.12 169 ASP A C 1
ATOM 1286 O O . ASP A 1 169 ? -21.044 0.259 13.987 1.00 90.12 169 ASP A O 1
ATOM 1290 N N . THR A 1 170 ? -18.944 0.966 13.666 1.00 88.31 170 THR A N 1
ATOM 1291 C CA . THR A 1 170 ? -19.276 1.843 12.533 1.00 88.31 170 THR A CA 1
ATOM 1292 C C . THR A 1 170 ? -19.455 1.043 11.236 1.00 88.31 170 THR A C 1
ATOM 1294 O O . THR A 1 170 ? -20.307 1.364 10.402 1.00 88.31 170 THR A O 1
ATOM 1297 N N . SER A 1 171 ? -18.657 -0.009 11.047 1.00 86.94 171 SER A N 1
ATOM 1298 C CA . SER A 1 171 ? -18.619 -0.779 9.799 1.00 86.94 171 SER A CA 1
ATOM 1299 C C . SER A 1 171 ? -19.805 -1.730 9.670 1.00 86.94 171 SER A C 1
ATOM 1301 O O . SER A 1 171 ? -20.416 -1.808 8.602 1.00 86.94 171 SER A O 1
ATOM 1303 N N . VAL A 1 172 ? -20.190 -2.411 10.751 1.00 86.56 172 VAL A N 1
ATOM 1304 C CA . VAL A 1 172 ? -21.222 -3.457 10.734 1.00 86.56 172 VAL A CA 1
ATOM 1305 C C . VAL A 1 172 ? -22.424 -3.010 11.554 1.00 86.56 172 VAL A C 1
ATOM 1307 O O . VAL A 1 172 ? -22.318 -2.740 12.744 1.00 86.56 172 VAL A O 1
ATOM 1310 N N . ARG A 1 173 ? -23.602 -2.960 10.917 1.00 83.75 173 ARG A N 1
ATOM 1311 C CA . ARG A 1 173 ? -24.863 -2.733 11.646 1.00 83.75 173 ARG A CA 1
ATOM 1312 C C . ARG A 1 173 ? -25.168 -3.973 12.476 1.00 83.75 173 ARG A C 1
ATOM 1314 O O . ARG A 1 173 ? -24.947 -5.082 12.002 1.00 83.75 173 ARG A O 1
ATOM 1321 N N . GLU A 1 174 ? -25.759 -3.805 13.653 1.00 78.00 174 GLU A N 1
ATOM 1322 C CA . GLU A 1 174 ? -26.101 -4.949 14.509 1.00 78.00 174 GLU A CA 1
ATOM 1323 C C . GLU A 1 174 ? -27.024 -5.958 13.814 1.00 78.00 174 GLU A C 1
ATOM 1325 O O . GLU A 1 174 ? -26.886 -7.164 14.011 1.00 78.00 174 GLU A O 1
ATOM 1330 N N . SER A 1 175 ? -27.911 -5.473 12.943 1.00 83.25 175 SER A N 1
ATOM 1331 C CA . SER A 1 175 ? -28.825 -6.295 12.146 1.00 83.25 175 SER A CA 1
ATOM 1332 C C . SER A 1 175 ? -28.146 -7.125 11.053 1.00 83.25 175 SER A C 1
ATOM 1334 O O . SER A 1 175 ? -28.767 -8.039 10.523 1.00 83.25 175 SER A O 1
ATOM 1336 N N . ALA A 1 176 ? -26.885 -6.842 10.709 1.00 84.06 176 ALA A N 1
ATOM 1337 C CA . ALA A 1 176 ? -26.150 -7.595 9.692 1.00 84.06 176 ALA A CA 1
ATOM 1338 C C . ALA A 1 176 ? -25.621 -8.943 10.212 1.00 84.06 176 ALA A C 1
ATOM 1340 O O . ALA A 1 176 ? -25.204 -9.780 9.416 1.00 84.06 176 ALA A O 1
ATOM 1341 N N . VAL A 1 177 ? -25.621 -9.163 11.534 1.00 87.25 177 VAL A N 1
ATOM 1342 C CA . VAL A 1 177 ? -25.169 -10.426 12.130 1.00 87.25 177 VAL A CA 1
ATOM 1343 C C . VAL A 1 177 ? -26.372 -11.310 12.452 1.00 87.25 177 VAL A C 1
ATOM 1345 O O . VAL A 1 177 ? -27.225 -10.870 13.235 1.00 87.25 177 VAL A O 1
ATOM 1348 N N . PRO A 1 178 ? -26.430 -12.552 11.927 1.00 86.12 178 PRO A N 1
ATOM 1349 C CA . PRO A 1 178 ? -27.547 -13.462 12.152 1.00 86.12 178 PRO A CA 1
ATOM 1350 C C . PRO A 1 178 ? -27.931 -13.577 13.629 1.00 86.12 178 PRO A C 1
ATOM 1352 O O . PRO A 1 178 ? -27.067 -13.708 14.498 1.00 86.12 178 PRO A O 1
ATOM 1355 N N . ALA A 1 179 ? -29.233 -13.516 13.916 1.00 86.88 179 ALA A N 1
ATOM 1356 C CA . ALA A 1 179 ? -29.754 -13.465 15.284 1.00 86.88 179 ALA A CA 1
ATOM 1357 C C . ALA A 1 179 ? -29.434 -14.724 16.111 1.00 86.88 179 ALA A C 1
ATOM 1359 O O . ALA A 1 179 ? -29.356 -14.643 17.332 1.00 86.88 179 ALA A O 1
ATOM 1360 N N . PHE A 1 180 ? -29.191 -15.865 15.454 1.00 90.44 180 PHE A N 1
ATOM 1361 C CA . PHE A 1 180 ? -28.831 -17.116 16.126 1.00 90.44 180 PHE A CA 1
ATOM 1362 C C . PHE A 1 180 ? -27.416 -17.103 16.734 1.00 90.44 180 PHE A C 1
ATOM 1364 O O . PHE A 1 180 ? -27.111 -17.930 17.591 1.00 90.44 180 PHE A O 1
ATOM 1371 N N . LEU A 1 181 ? -26.536 -16.185 16.311 1.00 89.25 181 LEU A N 1
ATOM 1372 C CA . LEU A 1 181 ? -25.204 -16.037 16.899 1.00 89.25 181 LEU A CA 1
ATOM 1373 C C . LEU A 1 181 ? -25.293 -15.229 18.195 1.00 89.25 181 LEU A C 1
ATOM 1375 O O . LEU A 1 181 ? -25.759 -14.086 18.182 1.00 89.25 181 LEU A O 1
ATOM 1379 N N . THR A 1 182 ? -24.777 -15.782 19.295 1.00 90.12 182 THR A N 1
ATOM 1380 C CA . THR A 1 182 ? -24.819 -15.175 20.635 1.00 90.12 182 THR A CA 1
ATOM 1381 C C . THR A 1 182 ? -23.424 -15.048 21.259 1.00 90.12 182 THR A C 1
ATOM 1383 O O . THR A 1 182 ? -22.474 -15.745 20.896 1.00 90.12 182 THR A O 1
ATOM 1386 N N . GLY A 1 183 ? -23.265 -14.105 22.193 1.00 88.88 183 GLY A N 1
ATOM 1387 C CA . GLY A 1 183 ? -22.025 -13.923 22.955 1.00 88.88 183 GLY A CA 1
ATOM 1388 C C . GLY A 1 183 ? -20.772 -13.742 22.084 1.00 88.88 183 GLY A C 1
ATOM 1389 O O . GLY A 1 183 ? -20.700 -12.850 21.236 1.00 88.88 183 GLY A O 1
ATOM 1390 N N . ARG A 1 184 ? -19.761 -14.593 22.307 1.00 89.06 184 ARG A N 1
ATOM 1391 C CA . ARG A 1 184 ? -18.440 -14.490 21.656 1.00 89.06 184 ARG A CA 1
ATOM 1392 C C . ARG A 1 184 ? -18.478 -14.757 20.150 1.00 89.06 184 ARG A C 1
ATOM 1394 O O . ARG A 1 184 ? -17.740 -14.105 19.417 1.00 89.06 184 ARG A O 1
ATOM 1401 N N . SER A 1 185 ? -19.333 -15.666 19.673 1.00 89.69 185 SER A N 1
ATOM 1402 C CA . SER A 1 185 ? -19.436 -15.965 18.236 1.00 89.69 185 SER A CA 1
ATOM 1403 C C . SER A 1 185 ? -20.040 -14.791 17.470 1.00 89.69 185 SER A C 1
ATOM 1405 O O . SER A 1 185 ? -19.569 -14.447 16.387 1.00 89.69 185 SER A O 1
ATOM 1407 N N . ARG A 1 186 ? -21.008 -14.094 18.079 1.00 90.44 186 ARG A N 1
ATOM 1408 C CA . ARG A 1 186 ? -21.566 -12.850 17.539 1.00 90.44 186 ARG A CA 1
ATOM 1409 C C . ARG A 1 186 ? -20.507 -11.754 17.442 1.00 90.44 186 ARG A C 1
ATOM 1411 O O . ARG A 1 186 ? -20.412 -11.091 16.412 1.00 90.44 186 ARG A O 1
ATOM 1418 N N . ALA A 1 187 ? -19.699 -11.579 18.488 1.00 87.88 187 ALA A N 1
ATOM 1419 C CA . ALA A 1 187 ? -18.607 -10.605 18.490 1.00 87.88 187 ALA A CA 1
ATOM 1420 C C . ALA A 1 187 ? -17.564 -10.920 17.402 1.00 87.88 187 ALA A C 1
ATOM 1422 O O . ALA A 1 187 ? -17.205 -10.037 16.625 1.00 87.88 187 ALA A O 1
ATOM 1423 N N . ALA A 1 188 ? -17.149 -12.184 17.281 1.00 90.00 188 ALA A N 1
ATOM 1424 C CA . ALA A 1 188 ? -16.227 -12.623 16.236 1.00 90.00 188 ALA A CA 1
ATOM 1425 C C . ALA A 1 188 ? -16.802 -12.408 14.825 1.00 90.00 188 ALA A C 1
ATOM 1427 O O . ALA A 1 188 ? -16.101 -11.909 13.950 1.00 90.00 188 ALA A O 1
ATOM 1428 N N . ALA A 1 189 ? -18.090 -12.701 14.614 1.00 90.69 189 ALA A N 1
ATOM 1429 C CA . ALA A 1 189 ? -18.760 -12.461 13.339 1.00 90.69 189 ALA A CA 1
ATOM 1430 C C . ALA A 1 189 ? -18.825 -10.968 12.985 1.00 90.69 189 ALA A C 1
ATOM 1432 O O . ALA A 1 189 ? -18.576 -10.608 11.838 1.00 90.69 189 ALA A O 1
ATOM 1433 N N . ARG A 1 190 ? -19.090 -10.082 13.959 1.00 90.81 190 ARG A N 1
ATOM 1434 C CA . ARG A 1 190 ? -19.035 -8.622 13.741 1.00 90.81 190 ARG A CA 1
ATOM 1435 C C . ARG A 1 190 ? -17.648 -8.175 13.305 1.00 90.81 190 ARG A C 1
ATOM 1437 O O . ARG A 1 190 ? -17.536 -7.425 12.343 1.00 90.81 190 ARG A O 1
ATOM 1444 N N . VAL A 1 191 ? -16.604 -8.645 13.986 1.00 91.44 191 VAL A N 1
ATOM 1445 C CA . VAL A 1 191 ? -15.215 -8.325 13.628 1.00 91.44 191 VAL A CA 1
ATOM 1446 C C . VAL A 1 191 ? -14.892 -8.845 12.227 1.00 91.44 191 VAL A C 1
ATOM 1448 O O . VAL A 1 191 ? -14.391 -8.087 11.402 1.00 91.44 191 VAL A O 1
ATOM 1451 N N . GLY A 1 192 ? -15.238 -10.100 11.931 1.00 90.75 192 GLY A N 1
ATOM 1452 C CA . GLY A 1 192 ? -15.030 -10.705 10.617 1.00 90.75 192 GLY A CA 1
ATOM 1453 C C . GLY A 1 192 ? -15.726 -9.924 9.504 1.00 90.75 192 GLY A C 1
ATOM 1454 O O . GLY A 1 192 ? -15.093 -9.567 8.518 1.00 90.75 192 GLY A O 1
ATOM 1455 N N . LEU A 1 193 ? -16.999 -9.570 9.685 1.00 89.56 193 LEU A N 1
ATOM 1456 C CA . LEU A 1 193 ? -17.744 -8.758 8.721 1.00 89.56 193 LEU A CA 1
ATOM 1457 C C . LEU A 1 193 ? -17.183 -7.339 8.592 1.00 89.56 193 LEU A C 1
ATOM 1459 O O . LEU A 1 193 ? -17.168 -6.802 7.493 1.00 89.56 193 LEU A O 1
ATOM 1463 N N . ALA A 1 194 ? -16.700 -6.730 9.677 1.00 89.31 194 ALA A N 1
ATOM 1464 C CA . ALA A 1 194 ? -16.125 -5.388 9.630 1.00 89.31 194 ALA A CA 1
ATOM 1465 C C . ALA A 1 194 ? -14.816 -5.355 8.841 1.00 89.31 194 ALA A C 1
ATOM 1467 O O . ALA A 1 194 ? -14.569 -4.396 8.118 1.00 89.31 194 ALA A O 1
ATOM 1468 N N . VAL A 1 195 ? -13.997 -6.398 8.983 1.00 89.12 195 VAL A N 1
ATOM 1469 C CA . VAL A 1 195 ? -12.705 -6.527 8.300 1.00 89.12 195 VAL A CA 1
ATOM 1470 C C . VAL A 1 195 ? -12.875 -7.014 6.860 1.00 89.12 195 VAL A C 1
ATOM 1472 O O . VAL A 1 195 ? -12.115 -6.604 5.993 1.00 89.12 195 VAL A O 1
ATOM 1475 N N . LEU A 1 196 ? -13.855 -7.877 6.578 1.00 87.69 196 LEU A N 1
ATOM 1476 C CA . LEU A 1 196 ? -14.043 -8.441 5.237 1.00 87.69 196 LEU A CA 1
ATOM 1477 C C . LEU A 1 196 ? -14.999 -7.625 4.360 1.00 87.69 196 LEU A C 1
ATOM 1479 O O . LEU A 1 196 ? -14.819 -7.533 3.151 1.00 87.69 196 LEU A O 1
ATOM 1483 N N . PHE A 1 197 ? -16.014 -6.999 4.954 1.00 84.75 197 PHE A N 1
ATOM 1484 C CA . PHE A 1 197 ? -17.049 -6.258 4.228 1.00 84.75 197 PHE A CA 1
ATOM 1485 C C . PHE A 1 197 ? -17.325 -4.892 4.873 1.00 84.75 197 PHE A C 1
ATOM 1487 O O . PHE A 1 197 ? -18.440 -4.615 5.330 1.00 84.75 197 PHE A O 1
ATOM 1494 N N . PRO A 1 198 ? -16.324 -3.996 4.914 1.00 79.62 198 PRO A N 1
ATOM 1495 C CA . PRO A 1 198 ? -16.471 -2.706 5.566 1.00 79.62 198 PRO A CA 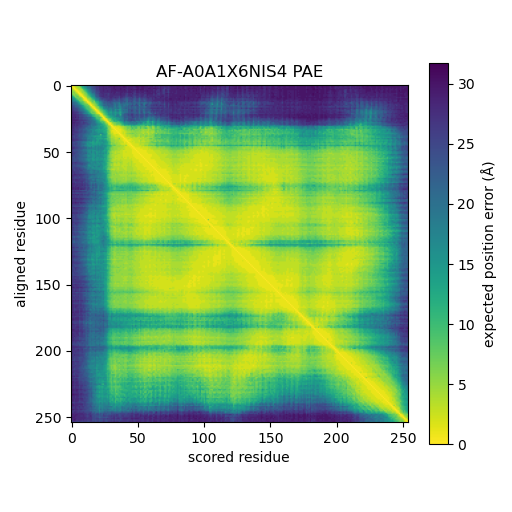1
ATOM 1496 C C . PRO A 1 198 ? -17.387 -1.798 4.753 1.00 79.62 198 PRO A C 1
ATOM 1498 O O . PRO A 1 198 ? -17.291 -1.707 3.522 1.00 79.62 198 PRO A O 1
ATOM 1501 N N . ARG A 1 199 ? -18.214 -1.015 5.450 1.00 77.75 199 ARG A N 1
ATOM 1502 C CA . ARG A 1 199 ? -18.940 0.087 4.816 1.00 77.75 199 ARG A CA 1
ATOM 1503 C C . ARG A 1 199 ? -17.971 1.065 4.157 1.00 77.75 199 ARG A C 1
ATOM 1505 O O . ARG A 1 199 ? -16.995 1.497 4.761 1.00 77.75 199 ARG A O 1
ATOM 1512 N N . GLY A 1 200 ? -18.262 1.425 2.908 1.00 77.19 200 GLY A N 1
ATOM 1513 C CA . GLY A 1 200 ? -17.452 2.375 2.145 1.00 77.19 200 GLY A CA 1
ATOM 1514 C C . GLY A 1 200 ? -16.145 1.804 1.586 1.00 77.19 200 GLY A C 1
ATOM 1515 O O . GLY A 1 200 ? -15.407 2.551 0.946 1.00 77.19 200 GLY A O 1
ATOM 1516 N N . CYS A 1 201 ? -15.867 0.502 1.759 1.00 78.81 201 CYS A N 1
ATOM 1517 C CA . CYS A 1 201 ? -14.703 -0.143 1.145 1.00 78.81 201 CYS A CA 1
ATOM 1518 C C . CYS A 1 201 ? -14.711 0.027 -0.378 1.00 78.81 201 CYS A C 1
ATOM 1520 O O . CYS A 1 201 ? -13.701 0.425 -0.935 1.00 78.81 201 CYS A O 1
ATOM 1522 N N . VAL A 1 202 ? -15.865 -0.139 -1.035 1.00 82.06 202 VAL A N 1
ATOM 1523 C CA . VAL A 1 202 ? -15.993 0.022 -2.495 1.00 82.06 202 VAL A CA 1
ATOM 1524 C C . VAL A 1 202 ? -15.564 1.414 -2.966 1.00 82.06 202 VAL A C 1
ATOM 1526 O O . VAL A 1 202 ? -14.757 1.519 -3.883 1.00 82.06 202 VAL A O 1
ATOM 1529 N N . ILE A 1 203 ? -16.055 2.480 -2.323 1.00 84.81 203 ILE A N 1
ATOM 1530 C CA . ILE A 1 203 ? -15.736 3.866 -2.709 1.00 84.81 203 ILE A CA 1
ATOM 1531 C C . ILE A 1 203 ? -14.237 4.126 -2.543 1.00 84.81 203 ILE A C 1
ATOM 1533 O O . ILE A 1 203 ? -13.586 4.644 -3.446 1.00 84.81 203 ILE A O 1
ATOM 1537 N N . ARG A 1 204 ? -13.676 3.717 -1.402 1.00 83.56 204 ARG A N 1
ATOM 1538 C CA . ARG A 1 204 ? -12.246 3.859 -1.117 1.00 83.56 204 ARG A CA 1
ATOM 1539 C C . ARG A 1 204 ? -11.391 3.069 -2.103 1.00 83.56 204 ARG A C 1
ATOM 1541 O O . ARG A 1 204 ? -10.401 3.589 -2.606 1.00 83.56 204 ARG A O 1
ATOM 1548 N N . THR A 1 205 ? -11.767 1.828 -2.383 1.00 85.44 205 THR A N 1
ATOM 1549 C CA . THR A 1 205 ? -11.069 0.986 -3.350 1.00 85.44 205 THR A CA 1
ATOM 1550 C C . THR A 1 205 ? -11.125 1.618 -4.734 1.00 85.44 205 THR A C 1
ATOM 1552 O O . THR A 1 205 ? -10.088 1.711 -5.372 1.00 85.44 205 THR A O 1
ATOM 1555 N N . ALA A 1 206 ? -12.269 2.155 -5.166 1.00 86.88 206 ALA A N 1
ATOM 1556 C CA . ALA A 1 206 ? -12.378 2.862 -6.442 1.00 86.88 206 ALA A CA 1
ATOM 1557 C C . ALA A 1 206 ? -11.445 4.086 -6.521 1.00 86.88 206 ALA A C 1
ATOM 1559 O O . ALA A 1 206 ? -10.773 4.277 -7.532 1.00 86.88 206 ALA A O 1
ATOM 1560 N N . GLN A 1 207 ? -11.344 4.876 -5.445 1.00 87.94 207 GLN A N 1
ATOM 1561 C CA . GLN A 1 207 ? -10.400 5.998 -5.373 1.00 87.94 207 GLN A CA 1
ATOM 1562 C C . GLN A 1 207 ? -8.947 5.526 -5.516 1.00 87.94 207 GLN A C 1
ATOM 1564 O O . GLN A 1 207 ? -8.196 6.089 -6.307 1.00 87.94 207 GLN A O 1
ATOM 1569 N N . ILE A 1 208 ? -8.564 4.468 -4.796 1.00 88.31 208 ILE A N 1
ATOM 1570 C CA . ILE A 1 208 ? -7.198 3.920 -4.809 1.00 88.31 208 ILE A CA 1
ATOM 1571 C C . ILE A 1 208 ? -6.860 3.317 -6.174 1.00 88.31 208 ILE A C 1
ATOM 1573 O O . ILE A 1 208 ? -5.793 3.584 -6.717 1.00 88.31 208 ILE A O 1
ATOM 1577 N N . VAL A 1 209 ? -7.792 2.564 -6.755 1.00 90.19 209 VAL A N 1
ATOM 1578 C CA . VAL A 1 209 ? -7.708 2.019 -8.114 1.00 90.19 209 VAL A CA 1
ATOM 1579 C C . VAL A 1 209 ? -7.477 3.134 -9.134 1.00 90.19 209 VAL A C 1
ATOM 1581 O O . VAL A 1 209 ? -6.560 3.037 -9.950 1.00 90.19 209 VAL A O 1
ATOM 1584 N N . GLY A 1 210 ? -8.251 4.220 -9.052 1.00 87.06 210 GLY A N 1
ATOM 1585 C CA . GLY A 1 210 ? -8.067 5.394 -9.904 1.00 87.06 210 GLY A CA 1
ATOM 1586 C C . GLY A 1 210 ? -6.694 6.042 -9.715 1.00 87.06 210 GLY A C 1
ATOM 1587 O O . GLY A 1 210 ? -6.008 6.326 -10.695 1.00 87.06 210 GLY A O 1
ATOM 1588 N N . SER A 1 211 ? -6.247 6.218 -8.467 1.00 88.75 211 SER A N 1
ATOM 1589 C CA . SER A 1 211 ? -4.911 6.748 -8.175 1.00 88.75 211 SER A CA 1
ATOM 1590 C C . SER A 1 211 ? -3.800 5.865 -8.741 1.00 88.75 211 SER A C 1
ATOM 1592 O O . SER A 1 211 ? -2.851 6.394 -9.306 1.00 88.75 211 SER A O 1
ATOM 1594 N N . PHE A 1 212 ? -3.914 4.539 -8.644 1.00 89.12 212 PHE A N 1
ATOM 1595 C CA . PHE A 1 212 ? -2.912 3.609 -9.169 1.00 89.12 212 PHE A CA 1
ATOM 1596 C C . PHE A 1 212 ? -2.815 3.690 -10.690 1.00 89.12 212 PHE A C 1
ATOM 1598 O O . PHE A 1 212 ? -1.715 3.806 -11.222 1.00 89.12 212 PHE A O 1
ATOM 1605 N N . ALA A 1 213 ? -3.957 3.688 -11.382 1.00 85.19 213 ALA A N 1
ATOM 1606 C CA . ALA A 1 213 ? -4.003 3.834 -12.833 1.00 85.19 213 ALA A CA 1
ATOM 1607 C C . ALA A 1 213 ? -3.333 5.136 -13.300 1.00 85.19 213 ALA A C 1
ATOM 1609 O O . ALA A 1 213 ? -2.544 5.122 -14.242 1.00 85.19 213 ALA A O 1
ATOM 1610 N N . ILE A 1 214 ? -3.607 6.251 -12.616 1.00 87.00 214 ILE A N 1
ATOM 1611 C CA . ILE A 1 214 ? -3.014 7.552 -12.946 1.00 87.00 214 ILE A CA 1
ATOM 1612 C C . ILE A 1 214 ? -1.512 7.560 -12.650 1.00 87.00 214 ILE A C 1
ATOM 1614 O O . ILE A 1 214 ? -0.728 7.943 -13.513 1.00 87.00 214 ILE A O 1
ATOM 1618 N N . LEU A 1 215 ? -1.098 7.132 -11.454 1.00 84.50 215 LEU A N 1
ATOM 1619 C CA . LEU A 1 215 ? 0.307 7.161 -11.040 1.00 84.50 215 LEU A CA 1
ATOM 1620 C C . LEU A 1 215 ? 1.173 6.284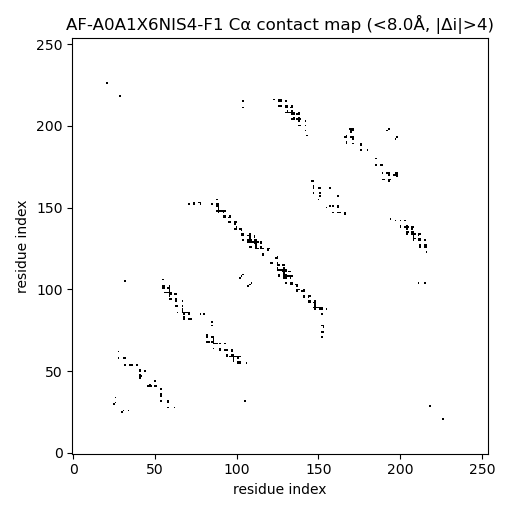 -11.947 1.00 84.50 215 LEU A C 1
ATOM 1622 O O . LEU A 1 215 ? 2.174 6.761 -12.476 1.00 84.50 215 LEU A O 1
ATOM 1626 N N . ASN A 1 216 ? 0.761 5.041 -12.196 1.00 82.50 216 ASN A N 1
ATOM 1627 C CA . ASN A 1 216 ? 1.498 4.141 -13.082 1.00 82.50 216 ASN A CA 1
ATOM 1628 C C . ASN A 1 216 ? 1.438 4.584 -14.548 1.00 82.50 216 ASN A C 1
ATOM 1630 O O . ASN A 1 216 ? 2.439 4.475 -15.259 1.00 82.50 216 ASN A O 1
ATOM 1634 N N . GLY A 1 217 ? 0.310 5.155 -14.983 1.00 79.56 217 GLY A N 1
ATOM 1635 C CA . GLY A 1 217 ? 0.189 5.765 -16.304 1.00 79.56 217 GLY A CA 1
ATOM 1636 C C . GLY A 1 217 ? 1.191 6.904 -16.507 1.00 79.56 217 GLY A C 1
ATOM 1637 O O . GLY A 1 217 ? 1.886 6.935 -17.521 1.00 79.56 217 GLY A O 1
ATOM 1638 N N . ILE A 1 218 ? 1.333 7.797 -15.522 1.00 81.25 218 ILE A N 1
ATOM 1639 C CA . ILE A 1 218 ? 2.321 8.885 -15.547 1.00 81.25 218 ILE A CA 1
ATOM 1640 C C . ILE A 1 218 ? 3.747 8.325 -15.539 1.00 81.25 218 ILE A C 1
ATOM 1642 O O . ILE A 1 218 ? 4.555 8.741 -16.366 1.00 81.25 218 ILE A O 1
ATOM 1646 N N . ILE A 1 219 ? 4.057 7.367 -14.657 1.00 77.56 219 ILE A N 1
ATOM 1647 C CA . ILE A 1 219 ? 5.395 6.755 -14.561 1.00 77.56 219 ILE A CA 1
ATOM 1648 C C . ILE A 1 219 ? 5.816 6.162 -15.908 1.00 77.56 219 ILE A C 1
ATOM 1650 O O . ILE A 1 219 ? 6.915 6.433 -16.394 1.00 77.56 219 ILE A O 1
ATOM 1654 N N . ASN A 1 220 ? 4.939 5.383 -16.539 1.00 74.94 220 ASN A N 1
ATOM 1655 C CA . ASN A 1 220 ? 5.245 4.771 -17.827 1.00 74.94 220 ASN A CA 1
ATOM 1656 C C . ASN A 1 220 ? 5.261 5.786 -18.972 1.00 74.94 220 ASN A C 1
ATOM 1658 O O . ASN A 1 220 ? 6.097 5.664 -19.865 1.00 74.94 220 ASN A O 1
ATOM 1662 N N . GLY A 1 221 ? 4.397 6.804 -18.935 1.00 73.31 221 GLY A N 1
ATOM 1663 C CA . GLY A 1 221 ? 4.422 7.902 -19.900 1.00 73.31 221 GLY A CA 1
ATOM 1664 C C 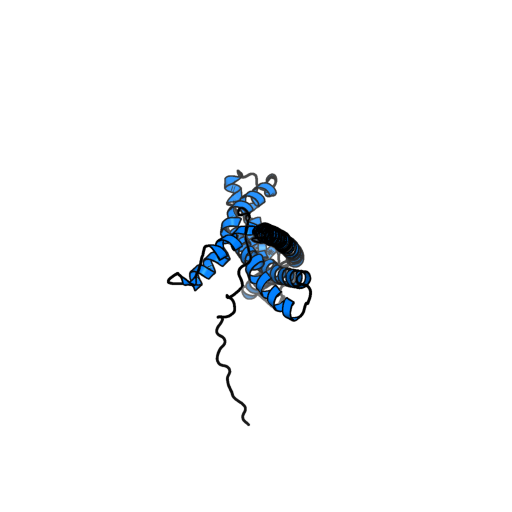. GLY A 1 221 ? 5.743 8.673 -19.863 1.00 73.31 221 GLY A C 1
ATOM 1665 O O . GLY A 1 221 ? 6.352 8.905 -20.905 1.00 73.31 221 GLY A O 1
ATOM 1666 N N . MET A 1 222 ? 6.233 8.999 -18.663 1.00 74.75 222 MET A N 1
ATOM 1667 C CA . MET A 1 222 ? 7.534 9.646 -18.473 1.00 74.75 222 MET A CA 1
ATOM 1668 C C . MET A 1 222 ? 8.689 8.758 -18.950 1.00 74.75 222 MET A C 1
ATOM 1670 O O . MET A 1 222 ? 9.580 9.242 -19.643 1.00 74.75 222 MET A O 1
ATOM 1674 N N . ALA A 1 223 ? 8.657 7.460 -18.634 1.00 72.44 223 ALA A N 1
ATOM 1675 C CA . ALA A 1 223 ? 9.683 6.519 -19.079 1.00 72.44 223 ALA A CA 1
ATOM 1676 C C . ALA A 1 223 ? 9.724 6.374 -20.612 1.00 72.44 223 ALA A C 1
ATOM 1678 O O . ALA A 1 223 ? 10.802 6.336 -21.199 1.00 72.44 223 ALA A O 1
ATOM 1679 N N . ALA A 1 224 ? 8.562 6.330 -21.274 1.00 75.12 224 ALA A N 1
ATOM 1680 C CA . ALA A 1 224 ? 8.479 6.247 -22.732 1.00 75.12 224 ALA A CA 1
ATOM 1681 C C . ALA A 1 224 ? 9.001 7.521 -23.416 1.00 75.12 224 ALA A C 1
ATOM 1683 O O . ALA A 1 224 ? 9.763 7.432 -24.380 1.00 75.12 224 ALA A O 1
ATOM 1684 N N . ALA A 1 225 ? 8.635 8.698 -22.895 1.00 74.81 225 ALA A N 1
ATOM 1685 C CA . ALA A 1 225 ? 9.122 9.977 -23.405 1.00 74.81 225 ALA A CA 1
ATOM 1686 C C . ALA A 1 225 ? 10.652 10.092 -23.296 1.00 74.81 225 ALA A C 1
ATOM 1688 O O . ALA A 1 225 ? 11.305 10.589 -24.213 1.00 74.81 225 ALA A O 1
ATOM 1689 N N . GLU A 1 226 ? 11.234 9.593 -22.205 1.00 75.69 226 GLU A N 1
ATOM 1690 C CA . GLU A 1 226 ? 12.684 9.604 -22.015 1.00 75.69 226 GLU A CA 1
ATOM 1691 C C . GLU A 1 226 ? 13.401 8.631 -22.957 1.00 75.69 226 GLU A C 1
ATOM 1693 O O . GLU A 1 226 ? 14.376 8.999 -23.610 1.00 75.69 226 GLU A O 1
ATOM 1698 N N . GLN A 1 227 ? 12.869 7.418 -23.123 1.00 75.75 227 GLN A N 1
ATOM 1699 C CA . GLN A 1 227 ? 13.418 6.447 -24.070 1.00 75.75 227 GLN A CA 1
ATOM 1700 C C . GLN A 1 227 ? 13.467 7.013 -25.496 1.00 75.75 227 GLN A C 1
ATOM 1702 O O . GLN A 1 227 ? 14.431 6.789 -26.235 1.00 75.75 227 GLN A O 1
ATOM 1707 N N . GLN A 1 228 ? 12.441 7.777 -25.876 1.00 79.69 228 GLN A N 1
ATOM 1708 C CA . GLN A 1 228 ? 12.387 8.449 -27.166 1.00 79.69 228 GLN A CA 1
ATOM 1709 C C . GLN A 1 228 ? 13.487 9.512 -27.294 1.00 79.69 228 GLN A C 1
ATOM 1711 O O . GLN A 1 228 ? 14.163 9.547 -28.318 1.00 79.69 228 GLN A O 1
ATOM 1716 N N . ARG A 1 229 ? 13.733 10.318 -26.252 1.00 80.31 229 ARG A N 1
ATOM 1717 C CA . ARG A 1 229 ? 14.824 11.311 -26.242 1.00 80.31 229 ARG A CA 1
ATOM 1718 C C . ARG A 1 229 ? 16.199 10.669 -26.391 1.00 80.31 229 ARG A C 1
ATOM 1720 O O . ARG A 1 229 ? 16.981 11.123 -27.221 1.00 80.31 229 ARG A O 1
ATOM 1727 N N . ILE A 1 230 ? 16.477 9.603 -25.638 1.00 80.31 230 ILE A N 1
ATOM 1728 C CA . ILE A 1 230 ? 17.756 8.878 -25.715 1.00 80.31 230 ILE A CA 1
ATOM 1729 C C . ILE A 1 230 ? 17.953 8.298 -27.117 1.00 80.31 230 ILE A C 1
ATOM 1731 O O . ILE A 1 230 ? 19.026 8.435 -27.699 1.00 80.31 230 ILE A O 1
ATOM 1735 N N . THR A 1 231 ? 16.910 7.692 -27.688 1.00 82.75 231 THR A N 1
ATOM 1736 C CA . THR A 1 231 ? 16.974 7.106 -29.034 1.00 82.75 231 THR A CA 1
ATOM 1737 C C . THR A 1 231 ? 17.259 8.171 -30.094 1.00 82.75 231 THR A C 1
ATOM 1739 O O . THR A 1 231 ? 18.107 7.958 -30.960 1.00 82.75 231 THR A O 1
ATOM 1742 N N . THR A 1 232 ? 16.603 9.333 -30.008 1.00 86.94 232 THR A N 1
ATOM 1743 C CA . THR A 1 232 ? 16.869 10.468 -30.902 1.00 86.94 232 THR A CA 1
ATOM 1744 C C . THR A 1 232 ? 18.306 10.968 -30.753 1.00 86.94 232 THR A C 1
ATOM 1746 O O . THR A 1 232 ? 19.004 11.090 -31.754 1.00 86.94 232 THR A O 1
ATOM 1749 N N . ALA A 1 233 ? 18.791 11.156 -29.523 1.00 85.44 233 ALA A N 1
ATOM 1750 C CA . ALA A 1 233 ? 20.160 11.608 -29.271 1.00 85.44 233 ALA A CA 1
ATOM 1751 C C . ALA A 1 233 ? 21.218 10.614 -29.787 1.00 85.44 233 ALA A C 1
ATOM 1753 O O . ALA A 1 233 ? 22.221 11.018 -30.372 1.00 85.44 233 ALA A O 1
ATOM 1754 N N . MET A 1 234 ? 20.995 9.305 -29.618 1.00 84.62 234 MET A N 1
ATOM 1755 C CA . MET A 1 234 ? 21.887 8.274 -30.163 1.00 84.62 234 MET A CA 1
ATOM 1756 C C . MET A 1 234 ? 21.894 8.269 -31.692 1.00 84.62 234 MET A C 1
ATOM 1758 O O . MET A 1 234 ? 22.951 8.096 -32.298 1.00 84.62 234 MET A O 1
ATOM 1762 N N . ARG A 1 235 ? 20.732 8.477 -32.321 1.00 88.06 235 ARG A N 1
ATOM 1763 C CA . ARG A 1 235 ? 20.626 8.585 -33.777 1.00 88.06 235 ARG A CA 1
ATOM 1764 C C . ARG A 1 235 ? 21.381 9.807 -34.298 1.00 88.06 235 ARG A C 1
ATOM 1766 O O . ARG A 1 235 ? 22.190 9.658 -35.205 1.00 88.06 235 ARG A O 1
ATOM 1773 N N . GLU A 1 236 ? 21.183 10.973 -33.689 1.00 89.38 236 GLU A N 1
ATOM 1774 C CA . GLU A 1 236 ? 21.902 12.204 -34.041 1.00 89.38 236 GLU A CA 1
ATOM 1775 C C . GLU A 1 236 ? 23.421 12.050 -33.865 1.00 89.38 236 GLU A C 1
ATOM 1777 O O . GLU A 1 236 ? 24.194 12.461 -34.730 1.00 89.38 236 GLU A O 1
ATOM 1782 N N . ALA A 1 237 ? 23.866 11.399 -32.784 1.00 85.12 237 ALA A N 1
ATOM 1783 C CA . ALA A 1 237 ? 25.281 11.110 -32.557 1.00 85.12 237 ALA A CA 1
ATOM 1784 C C . ALA A 1 237 ? 25.863 10.157 -33.617 1.00 85.12 237 ALA A C 1
ATOM 1786 O O . ALA A 1 237 ? 26.980 10.371 -34.087 1.00 85.12 237 ALA A O 1
ATOM 1787 N N . SER A 1 238 ? 25.106 9.133 -34.025 1.00 86.12 238 SER A N 1
ATOM 1788 C CA . SER A 1 238 ? 25.513 8.211 -35.091 1.00 86.12 238 SER A CA 1
ATOM 1789 C C . SER A 1 238 ? 25.581 8.900 -36.456 1.00 86.12 238 SER A C 1
ATOM 1791 O O . SER A 1 238 ? 26.519 8.657 -37.209 1.00 86.12 238 SER A O 1
ATOM 1793 N N . GLU A 1 239 ? 24.615 9.766 -36.774 1.00 87.44 239 GLU A N 1
ATOM 1794 C CA . GLU A 1 239 ? 24.596 10.548 -38.018 1.00 87.44 239 GLU A CA 1
ATOM 1795 C C . GLU A 1 239 ? 25.761 11.549 -38.065 1.00 87.44 239 GLU A C 1
ATOM 1797 O O . GLU A 1 239 ? 26.396 11.713 -39.107 1.00 87.44 239 GLU A O 1
ATOM 1802 N N . LYS A 1 240 ? 26.096 12.180 -36.932 1.00 82.38 240 LYS A N 1
ATOM 1803 C CA . LYS A 1 240 ? 27.255 13.075 -36.831 1.00 82.38 240 LYS A CA 1
ATOM 1804 C C . LYS A 1 240 ? 28.574 12.328 -37.039 1.00 82.38 240 LYS A C 1
ATOM 1806 O O . LYS A 1 240 ? 29.419 12.807 -37.786 1.00 82.38 240 LYS A O 1
ATOM 1811 N N . ARG A 1 241 ? 28.719 11.143 -36.437 1.00 77.88 241 ARG A N 1
ATOM 1812 C CA . ARG A 1 241 ? 29.913 10.304 -36.596 1.00 77.88 241 ARG A CA 1
ATOM 1813 C C . ARG A 1 241 ? 30.098 9.832 -38.041 1.00 77.88 241 ARG A C 1
ATOM 1815 O O . ARG A 1 241 ? 31.192 9.947 -38.570 1.00 77.88 241 ARG A O 1
ATOM 1822 N N . GLY A 1 242 ? 29.019 9.405 -38.702 1.00 77.31 242 GLY A N 1
ATOM 1823 C CA . GLY A 1 242 ? 29.069 9.019 -40.117 1.00 77.31 242 GLY A CA 1
ATOM 1824 C C . GLY A 1 242 ? 29.503 10.160 -41.046 1.00 77.31 242 GLY A C 1
ATOM 1825 O O . GLY A 1 242 ? 30.280 9.934 -41.964 1.00 77.31 242 GLY A O 1
ATOM 1826 N N . ARG A 1 243 ? 29.077 11.405 -40.779 1.00 73.81 243 ARG A N 1
ATOM 1827 C CA . ARG A 1 243 ? 29.530 12.578 -41.555 1.00 73.81 243 ARG A CA 1
ATOM 1828 C C . ARG A 1 243 ? 30.992 12.949 -41.307 1.00 73.81 243 ARG A C 1
ATOM 1830 O O . ARG A 1 243 ? 31.642 13.469 -42.207 1.00 73.81 243 ARG A O 1
ATOM 1837 N N . GLU A 1 244 ? 31.496 12.743 -40.093 1.00 70.50 244 GLU A N 1
ATOM 1838 C CA . GLU A 1 244 ? 32.911 12.968 -39.773 1.00 70.50 244 GLU A CA 1
ATOM 1839 C C . GLU A 1 244 ? 33.807 11.931 -40.471 1.00 70.50 244 GLU A C 1
ATOM 1841 O O . GLU A 1 244 ? 34.862 12.301 -40.983 1.00 70.50 244 GLU A O 1
ATOM 1846 N N . ASP A 1 245 ? 33.347 10.681 -40.587 1.00 66.62 245 ASP A N 1
ATOM 1847 C CA . ASP A 1 245 ? 34.042 9.624 -41.330 1.00 66.62 245 ASP A CA 1
ATOM 1848 C C . ASP A 1 245 ? 34.032 9.885 -42.857 1.00 66.62 245 ASP A C 1
ATOM 1850 O O . ASP A 1 245 ? 35.048 9.681 -43.518 1.00 66.62 245 ASP A O 1
ATOM 1854 N N . GLU A 1 246 ? 32.941 10.423 -43.424 1.00 62.78 246 GLU A N 1
ATOM 1855 C CA . GLU A 1 246 ? 32.860 10.809 -44.851 1.00 62.78 246 GLU A CA 1
ATOM 1856 C C . GLU A 1 246 ? 33.720 12.036 -45.216 1.00 62.78 246 GLU A C 1
ATOM 1858 O O . GLU A 1 246 ? 34.179 12.155 -46.350 1.00 62.78 246 GLU A O 1
ATOM 1863 N N . MET A 1 247 ? 33.969 12.953 -44.274 1.00 59.12 247 MET A N 1
ATOM 1864 C CA . MET A 1 247 ? 34.867 14.103 -44.481 1.00 59.12 247 MET A CA 1
ATOM 1865 C C . MET A 1 247 ? 36.341 13.793 -44.157 1.00 59.12 247 MET A C 1
ATOM 1867 O O . MET A 1 247 ? 37.204 14.652 -44.349 1.00 59.12 247 MET A O 1
ATOM 1871 N N . GLY A 1 248 ? 36.627 12.592 -43.645 1.00 57.03 248 GLY A N 1
ATOM 1872 C CA . GLY A 1 248 ? 37.936 12.163 -43.155 1.00 57.03 248 GLY A CA 1
ATOM 1873 C C . GLY A 1 248 ? 38.816 11.410 -44.157 1.00 57.03 248 GLY A C 1
ATOM 1874 O O . GLY A 1 248 ? 39.958 11.120 -43.809 1.00 57.03 248 GLY A O 1
ATOM 1875 N N . GLU A 1 249 ? 38.352 11.111 -45.377 1.00 51.41 249 GLU A N 1
ATOM 1876 C CA . GLU A 1 249 ? 39.230 10.644 -46.461 1.00 51.41 249 GLU A CA 1
ATOM 1877 C C . GLU A 1 249 ? 39.788 11.846 -47.244 1.00 51.41 249 GLU A C 1
ATOM 1879 O O . GLU A 1 249 ? 39.135 12.351 -48.163 1.00 51.41 249 GLU A O 1
ATOM 1884 N N . PRO A 1 250 ? 41.013 12.333 -46.953 1.00 55.50 250 PRO A N 1
ATOM 1885 C CA . PRO A 1 250 ? 41.739 13.099 -47.944 1.00 55.50 250 PRO A CA 1
ATOM 1886 C C . PRO A 1 250 ? 41.983 12.167 -49.130 1.00 55.50 250 PRO A C 1
ATOM 1888 O O . PRO A 1 250 ? 42.717 11.186 -49.023 1.00 55.50 250 PRO A O 1
ATOM 1891 N N . SER A 1 251 ? 41.341 12.487 -50.252 1.00 53.94 251 SER A N 1
ATOM 1892 C CA . SER A 1 251 ? 41.611 11.921 -51.569 1.00 53.94 2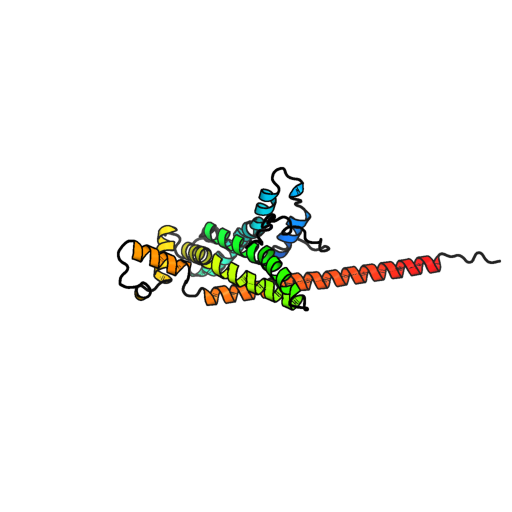51 SER A CA 1
ATOM 1893 C C . SER A 1 251 ? 43.117 11.965 -51.846 1.00 53.94 251 SER A C 1
ATOM 1895 O O . SER A 1 251 ? 43.641 12.958 -52.349 1.00 53.94 251 SER A O 1
ATOM 1897 N N . ALA A 1 252 ? 43.821 10.883 -51.519 1.00 56.97 252 ALA A N 1
ATOM 1898 C CA . ALA A 1 252 ? 45.168 10.605 -51.986 1.00 56.97 252 ALA A CA 1
ATOM 1899 C C . ALA A 1 252 ? 45.061 10.148 -53.446 1.00 56.97 252 ALA A C 1
ATOM 1901 O O . ALA A 1 252 ? 45.198 8.971 -53.767 1.00 56.97 252 ALA A O 1
ATOM 1902 N N . ALA A 1 253 ? 44.737 11.089 -54.328 1.00 53.78 253 ALA A N 1
ATOM 1903 C CA . ALA A 1 253 ? 44.708 10.872 -55.761 1.00 53.78 253 ALA A CA 1
ATOM 1904 C C . ALA A 1 253 ? 45.481 11.997 -56.452 1.00 53.78 253 ALA A C 1
ATOM 1906 O O . ALA A 1 253 ? 44.986 13.119 -56.539 1.00 53.78 253 ALA A O 1
ATOM 1907 N N . GLY A 1 254 ? 46.661 11.631 -56.965 1.00 44.72 254 GLY A N 1
ATOM 1908 C CA . GLY A 1 254 ? 47.350 12.300 -58.073 1.00 44.72 254 GLY A CA 1
ATOM 1909 C C . GLY A 1 254 ? 48.411 13.303 -57.681 1.00 44.72 254 GLY A C 1
ATOM 1910 O O . GLY A 1 254 ? 48.084 14.506 -57.701 1.00 44.72 254 GLY A O 1
#

Sequence (254 aa):
MSCLASVSSLAPTHFLSRTSRPASHPPTLLGLRVVLDREVHPEQYARPDFVRFLTMVAPGVLMTPVSSILEACNAGHANPEPLLRRSTRGILPRGGREILFGVGLNQLSDYFEERARSTLSSPVAANLAGSLSAGVIAGYLSHVPHNLSTYKLMEPAKSYGQLFQKFVDTSVRESAVPAFLTGRSRAAARVGLAVLFPRGCVIRTAQIVGSFAILNGIINGMAAAEQQRITTAMREASEKRGREDEMGEPSAAG

Organism: Porphyra umbilicalis (NCBI:txid2786)

Secondary structure (DSSP, 8-state):
-------------GGG--PPPPP-----TTTHHHHHHHH--GGGSS-HHHHHHHHHHHHHHHHHHHHHHHHHHHTTTT--S-HHHHHTTTHHHHHHHHHHHHHIIIIIHHHHHHHHTTT-S-HHHHHHHHHHHHHHHHHHHHHHHHHHHHHHHH-TTS-HHHHHHHHHHHHS-GGGS-TT--HHHHHHHHHHHHHHS-TTHHHHHHHHHHHHHHHHHHHHHHHHHHHHHHHHHHHHHHHHHHHHHHT-------

Foldseek 3Di:
DDDDDDPDDPDPPPLPDDDDFDDDDDDDLLCLLVVLVVPDDLVVDPHSVVSVVCSLLVSLQVCLLVVLLVVLVVCVPQAVPPSVVLSCFLSVLSSVLSSLLSNLLPRQLVVQLVVVVVPDVDSLVSSLRSLLVSLLVSLLQSPLSVQLSVCCSNPVPDDSVVSLVVLLPQFDPLVNFDPPDDDPRSVVVSSVCSSRPGPCSVVSSVVSSVVSSVSSSVVVVVSVVVVVVVVVVVVVVVVVVVVVVVVPDPPPDD

Radius of gyration: 25.73 Å; Cα contacts (8 Å, |Δi|>4): 226; chains: 1; bounding box: 77×69×82 Å